Protein AF-0000000083795509 (afdb_homodimer)

InterPro domains:
  IPR048844 Prenylated flavin chaperone LpdD-like domain [PF21758] (9-121)

Sequence (244 aa):
MINLTKQFKNKEITLTALFMGKDLNVSIYGGDLPHIGAIALGIPRPSLEDKNKISSSVSLLTITGHKEDVIVQRLAKVLSKNLNSTVVVSCGIHYDNITLEDIEAINLLISDLTDELISKLSMINLTKQFKNKEITLTALFMGKDLNVSIYGGDLPHIGAIALGIPRPSLEDKNKISSSVSLLTITGHKEDVIVQRLAKVLSKNLNSTVVVSCGIHYDNITLEDIEAINLLISDLTDELISKLS

pLDDT: mean 95.34, std 3.22, range [80.56, 98.75]

Radius of gyration: 17.77 Å; Cα contacts (8 Å, |Δi|>4): 582; chains: 2; bounding box: 53×51×37 Å

Secondary structure (DSSP, 8-state):
-EEEEEEETTEEEEEEEEEETTEEEEEEEEESS----EEEEEEEEE-SS-TTSEEEEEEEEE-TT--THHHHHHHHHHHHHHHTS-EEEEEEEE-TT--HHHHHHHHHHHHHHHHHHHHHH-/-EEEEEEETTEEEEEEEEEETTEEEEEEEEESS----EEEEEEEEE-SS-TTSEEEEEEEEE-TT--THHHHHHHHHHHHHHHTS-EEEEEEEE-TT--HHHHHHHHHHHHHHHHHHHHHH-

Foldseek 3Di:
DDWDWDDDPNKIWIWDWDDDDLEIEIEIFMEDDTDWFKKKKWAWAQDPVGRVAIWIDMDMDGDPPGDCRVVNRVLQGVVCRLSVHIYMYTYGYDYDPADPVNVVVVSVVVVVVSVVVSVVVD/DDWDWDDDPNKIWIWDWDDDDLEIEIEIFMEDDTDWFKKKKWAWAQDPVGSVAIWIDMDMDGDPPGDCRVVNRVLQGVVCRLSVHIYMYTYGYDYDPADPVNVVVVSVVVVVVSVVVSVVVD

Nearest PDB structures (foldseek):
  8pzh-assembly1_A  TM=8.836E-01  e=1.987E-07  Lactiplantibacillus plantarum
  8po5-assembly1_A  TM=8.528E-01  e=2.111E-07  Lactobacillus
  8pzo-assembly1_A  TM=8.268E-01  e=1.024E-07  Lactobacillus
  8pzh-assembly1_B  TM=8.780E-01  e=2.686E-07  Lactiplantibacillus plantarum
  2z5e-assembly1_B  TM=5.983E-01  e=3.241E-03  Homo sapiens

Structure (mmCIF, N/CA/C/O backbone):
data_AF-0000000083795509-model_v1
#
loop_
_entity.id
_entity.type
_entity.pdbx_description
1 polymer 'LpdD-like chaperone-like domain-containing protein'
#
loop_
_atom_site.group_PDB
_atom_site.id
_atom_site.type_symbol
_atom_site.label_atom_id
_atom_site.label_alt_id
_atom_site.label_comp_id
_atom_site.label_asym_id
_atom_site.label_entity_id
_atom_site.label_seq_id
_atom_site.pdbx_PDB_ins_code
_atom_site.Cartn_x
_atom_site.Cartn_y
_atom_site.Cartn_z
_atom_site.occupancy
_atom_site.B_iso_or_equiv
_atom_site.auth_seq_id
_atom_site.auth_comp_id
_atom_site.auth_asym_id
_atom_site.auth_atom_id
_atom_site.pdbx_PDB_model_num
ATOM 1 N N . MET A 1 1 ? 4.434 8.359 -10.609 1 91.19 1 MET A N 1
ATOM 2 C CA . MET A 1 1 ? 4.203 6.918 -10.562 1 91.19 1 MET A CA 1
ATOM 3 C C . MET A 1 1 ? 5.133 6.188 -11.531 1 91.19 1 MET A C 1
ATOM 5 O O . MET A 1 1 ? 5.395 6.676 -12.633 1 91.19 1 MET A O 1
ATOM 9 N N . ILE A 1 2 ? 5.738 5.09 -11.109 1 96.25 2 ILE A N 1
ATOM 10 C CA . ILE A 1 2 ? 6.613 4.266 -11.93 1 96.25 2 ILE A CA 1
ATOM 11 C C . ILE A 1 2 ? 6.02 2.865 -12.07 1 96.25 2 ILE A C 1
ATOM 13 O O . ILE A 1 2 ? 5.621 2.25 -11.078 1 96.25 2 ILE A O 1
ATOM 17 N N . ASN A 1 3 ? 5.887 2.398 -13.352 1 97.5 3 ASN A N 1
ATOM 18 C CA . ASN A 1 3 ? 5.398 1.055 -13.641 1 97.5 3 ASN A CA 1
ATOM 19 C C . ASN A 1 3 ? 6.438 0.231 -14.398 1 97.5 3 ASN A C 1
ATOM 21 O O . ASN A 1 3 ? 6.914 0.647 -15.453 1 97.5 3 ASN A O 1
ATOM 25 N N . LEU A 1 4 ? 6.84 -0.795 -13.797 1 98.25 4 LEU A N 1
ATOM 26 C CA . LEU A 1 4 ? 7.766 -1.741 -14.414 1 98.25 4 LEU A CA 1
ATOM 27 C C . LEU A 1 4 ? 7.121 -3.117 -14.555 1 98.25 4 LEU A C 1
ATOM 29 O O . LEU A 1 4 ? 6.496 -3.615 -13.617 1 98.25 4 LEU A O 1
ATOM 33 N N . THR A 1 5 ? 7.262 -3.736 -15.75 1 97.94 5 THR A N 1
ATOM 34 C CA . THR A 1 5 ? 6.625 -5.027 -15.977 1 97.94 5 THR A CA 1
ATOM 35 C C . THR A 1 5 ? 7.602 -6.008 -16.609 1 97.94 5 THR A C 1
ATOM 37 O O . THR A 1 5 ? 8.383 -5.637 -17.5 1 97.94 5 THR A O 1
ATOM 40 N N . LYS A 1 6 ? 7.594 -7.203 -16.172 1 97.56 6 LYS A N 1
ATOM 41 C CA . LYS A 1 6 ? 8.328 -8.312 -16.781 1 97.56 6 LYS A CA 1
ATOM 42 C C . LYS A 1 6 ? 7.422 -9.516 -17 1 97.56 6 LYS A C 1
ATOM 44 O O . LYS A 1 6 ? 6.387 -9.648 -16.359 1 97.56 6 LYS A O 1
ATOM 49 N N . GLN A 1 7 ? 7.887 -10.352 -17.859 1 96.62 7 GLN A N 1
ATOM 50 C CA . GLN A 1 7 ? 7.109 -11.539 -18.188 1 96.62 7 GLN A CA 1
ATOM 51 C C . GLN A 1 7 ? 7.68 -12.773 -17.5 1 96.62 7 GLN A C 1
ATOM 53 O O . GLN A 1 7 ? 8.898 -12.938 -17.406 1 96.62 7 GLN A O 1
ATOM 58 N N . PHE A 1 8 ? 6.707 -13.625 -16.922 1 95.88 8 PHE A N 1
ATOM 59 C CA . PHE A 1 8 ? 7.039 -14.938 -16.391 1 95.88 8 PHE A CA 1
ATOM 60 C C . PHE A 1 8 ? 5.98 -15.961 -16.781 1 95.88 8 PHE A C 1
ATOM 62 O O . PHE A 1 8 ? 4.801 -15.805 -16.453 1 95.88 8 PHE A O 1
ATOM 69 N N . LYS A 1 9 ? 6.383 -17.047 -17.375 1 93.75 9 LYS A N 1
ATOM 70 C CA . LYS A 1 9 ? 5.508 -18.109 -17.859 1 93.75 9 LYS A CA 1
ATOM 71 C C . LYS A 1 9 ? 4.281 -17.531 -18.562 1 93.75 9 LYS A C 1
ATOM 73 O O . LYS A 1 9 ? 3.148 -17.906 -18.266 1 93.75 9 LYS A O 1
ATOM 78 N N . ASN A 1 10 ? 4.445 -16.547 -19.422 1 92.94 10 ASN A N 1
ATOM 79 C CA . ASN A 1 10 ? 3.463 -15.922 -20.312 1 92.94 10 ASN A CA 1
ATOM 80 C C . ASN A 1 10 ? 2.49 -15.031 -19.531 1 92.94 10 ASN A C 1
ATOM 82 O O . ASN A 1 10 ? 1.391 -14.742 -20 1 92.94 10 ASN A O 1
ATOM 86 N N . LYS A 1 11 ? 2.799 -14.797 -18.375 1 95.44 11 LYS A N 1
ATOM 87 C CA . LYS A 1 11 ? 2.043 -13.828 -17.594 1 95.44 11 LYS A CA 1
ATOM 88 C C . LYS A 1 11 ? 2.916 -12.648 -17.188 1 95.44 11 LYS A C 1
ATOM 90 O O . LYS A 1 11 ? 4.145 -12.727 -17.234 1 95.44 11 LYS A O 1
ATOM 95 N N . GLU A 1 12 ? 2.2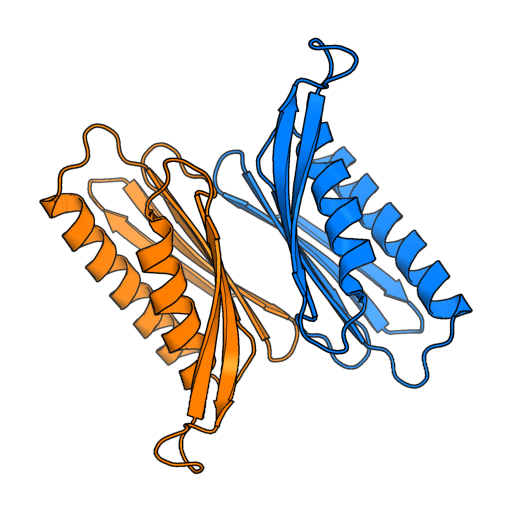6 -11.648 -16.734 1 96.19 12 GLU A N 1
ATOM 96 C CA . GLU A 1 12 ? 2.988 -10.445 -16.359 1 96.19 12 GLU A CA 1
ATOM 97 C C . GLU A 1 12 ? 3.115 -10.32 -14.836 1 96.19 12 GLU A C 1
ATOM 99 O O . GLU A 1 12 ? 2.191 -10.672 -14.102 1 96.19 12 GLU A O 1
ATOM 104 N N . ILE A 1 13 ? 4.238 -9.914 -14.414 1 97 13 ILE A N 1
ATOM 105 C CA . ILE A 1 13 ? 4.465 -9.422 -13.062 1 97 13 ILE A CA 1
ATOM 106 C C . ILE A 1 13 ? 4.793 -7.934 -13.102 1 97 13 ILE A C 1
ATOM 108 O O . ILE A 1 13 ? 5.711 -7.512 -13.805 1 97 13 ILE A O 1
ATOM 112 N N . THR A 1 14 ? 4.035 -7.207 -12.375 1 97.5 14 THR A N 1
ATOM 113 C CA . THR A 1 14 ? 4.148 -5.754 -12.445 1 97.5 14 THR A CA 1
ATOM 114 C C . THR A 1 14 ? 4.531 -5.18 -11.086 1 97.5 14 THR A C 1
ATOM 116 O O . THR A 1 14 ? 4.027 -5.621 -10.055 1 97.5 14 THR A O 1
ATOM 119 N N . LEU A 1 15 ? 5.438 -4.273 -11.086 1 98.19 15 LEU A N 1
ATOM 120 C CA . LEU A 1 15 ? 5.777 -3.434 -9.938 1 98.19 15 LEU A CA 1
ATOM 121 C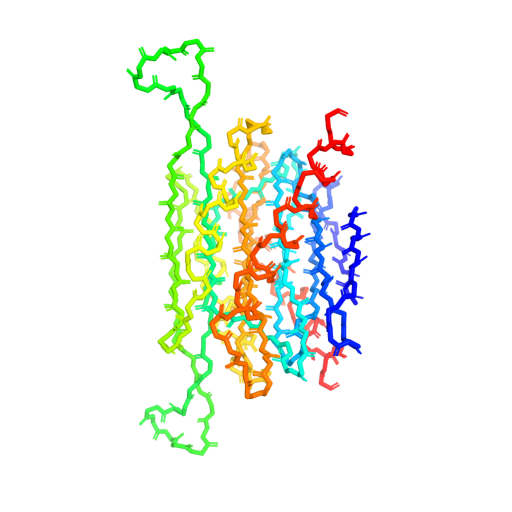 C . LEU A 1 15 ? 5.359 -1.986 -10.18 1 98.19 15 LEU A C 1
ATOM 123 O O . LEU A 1 15 ? 5.805 -1.362 -11.148 1 98.19 15 LEU A O 1
ATOM 127 N N . THR A 1 16 ? 4.445 -1.506 -9.352 1 98.25 16 THR A N 1
ATOM 128 C CA . THR A 1 16 ? 4.02 -0.113 -9.414 1 98.25 16 THR A CA 1
ATOM 129 C C . THR A 1 16 ? 4.445 0.643 -8.164 1 98.25 16 THR A C 1
ATOM 131 O O . THR A 1 16 ? 4.219 0.179 -7.043 1 98.25 16 THR A O 1
ATOM 134 N N . ALA A 1 17 ? 5.121 1.732 -8.375 1 98.19 17 ALA A N 1
ATOM 135 C CA . ALA A 1 17 ? 5.562 2.568 -7.262 1 98.19 17 ALA A CA 1
ATOM 136 C C . ALA A 1 17 ? 4.863 3.926 -7.285 1 98.19 17 ALA A C 1
ATOM 138 O O . ALA A 1 17 ? 4.906 4.637 -8.289 1 98.19 17 ALA A O 1
ATOM 139 N N . LEU A 1 18 ? 4.191 4.23 -6.238 1 97.69 18 LEU A N 1
ATOM 140 C CA . LEU A 1 18 ? 3.514 5.512 -6.078 1 97.69 18 LEU A CA 1
ATOM 141 C C . LEU A 1 18 ? 4.219 6.371 -5.031 1 97.69 18 LEU A C 1
ATOM 143 O O . LEU A 1 18 ? 4.441 5.926 -3.904 1 97.69 18 LEU A O 1
ATOM 147 N N . PHE A 1 19 ? 4.449 7.605 -5.445 1 96.56 19 PHE A N 1
ATOM 148 C CA . PHE A 1 19 ? 5.094 8.539 -4.531 1 96.56 19 PHE A CA 1
ATOM 149 C C . PHE A 1 19 ? 4.07 9.188 -3.605 1 96.56 19 PHE A C 1
ATOM 151 O O . PHE A 1 19 ? 3.027 9.656 -4.059 1 96.56 19 PHE A O 1
ATOM 158 N N . MET A 1 20 ? 4.305 9.164 -2.359 1 96.44 20 MET A N 1
ATOM 159 C CA . MET A 1 20 ? 3.615 9.953 -1.344 1 96.44 20 MET A CA 1
ATOM 160 C C . MET A 1 20 ? 4.582 10.906 -0.651 1 96.44 20 MET A C 1
ATOM 162 O O . MET A 1 20 ? 5.02 10.648 0.471 1 96.44 20 MET A O 1
ATOM 166 N N . GLY A 1 21 ? 4.809 12.047 -1.263 1 94.25 21 GLY A N 1
ATOM 167 C CA . GLY A 1 21 ? 5.945 12.859 -0.864 1 94.25 21 GLY A CA 1
ATOM 168 C C . GLY A 1 21 ? 7.281 12.172 -1.079 1 94.25 21 GLY A C 1
ATOM 169 O O . GLY A 1 21 ? 7.57 11.695 -2.18 1 94.25 21 GLY A O 1
ATOM 170 N N . LYS A 1 22 ? 8.07 12.094 0 1 93.62 22 LYS A N 1
ATOM 171 C CA . LYS A 1 22 ? 9.367 11.422 -0.082 1 93.62 22 LYS A CA 1
ATOM 172 C C . LYS A 1 22 ? 9.227 9.914 0.102 1 93.62 22 LYS A C 1
ATOM 174 O O . LYS A 1 22 ? 10.164 9.164 -0.145 1 93.62 22 LYS A O 1
ATOM 179 N N . ASP A 1 23 ? 8.07 9.484 0.56 1 97.44 23 ASP A N 1
ATOM 180 C CA . ASP A 1 23 ? 7.844 8.07 0.845 1 97.44 23 ASP A CA 1
ATOM 181 C C . ASP A 1 23 ? 7.316 7.34 -0.389 1 97.44 23 ASP A C 1
ATOM 183 O O . ASP A 1 23 ? 6.957 7.973 -1.384 1 97.44 23 ASP A O 1
ATOM 187 N N . LEU A 1 24 ? 7.344 6.039 -0.333 1 98.06 24 LEU A N 1
ATOM 188 C CA . LEU A 1 24 ? 7.004 5.242 -1.508 1 98.06 24 LEU A CA 1
ATOM 189 C C . LEU A 1 24 ? 6.027 4.129 -1.145 1 98.06 24 LEU A C 1
ATOM 191 O O . LEU A 1 24 ? 6.211 3.441 -0.139 1 98.06 24 LEU A O 1
ATOM 195 N N . ASN A 1 25 ? 4.934 3.982 -1.87 1 98.62 25 ASN A N 1
ATOM 196 C CA . ASN A 1 25 ? 4.023 2.84 -1.835 1 98.62 25 ASN A CA 1
ATOM 197 C C . ASN A 1 25 ? 4.195 1.951 -3.064 1 98.62 25 ASN A C 1
ATOM 199 O O . ASN A 1 25 ? 3.842 2.348 -4.176 1 98.62 25 ASN A O 1
ATOM 203 N N . VAL A 1 26 ? 4.68 0.741 -2.852 1 98.69 26 VAL A N 1
ATOM 204 C CA . VAL A 1 26 ? 5.031 -0.154 -3.949 1 98.69 26 VAL A CA 1
ATOM 205 C C . VAL A 1 26 ? 4.066 -1.338 -3.982 1 98.69 26 VAL A C 1
ATOM 207 O O . VAL A 1 26 ? 3.785 -1.944 -2.945 1 98.69 26 VAL A O 1
ATOM 210 N N . SER A 1 27 ? 3.541 -1.655 -5.117 1 98.5 27 SER A N 1
ATOM 211 C CA . SER A 1 27 ? 2.689 -2.818 -5.348 1 98.5 27 SER A CA 1
ATOM 212 C C . SER A 1 27 ? 3.324 -3.775 -6.352 1 98.5 27 SER A C 1
ATOM 214 O O . SER A 1 27 ? 3.744 -3.361 -7.434 1 98.5 27 SER A O 1
ATOM 216 N N . ILE A 1 28 ? 3.4 -4.996 -5.977 1 98.19 28 ILE A N 1
ATOM 217 C CA . ILE A 1 28 ? 3.893 -6.043 -6.863 1 98.19 28 ILE A CA 1
ATOM 218 C C . ILE A 1 28 ? 2.82 -7.113 -7.043 1 98.19 28 ILE A C 1
ATOM 220 O O . ILE A 1 28 ? 2.395 -7.746 -6.074 1 98.19 28 ILE A O 1
ATOM 224 N N . TYR A 1 29 ? 2.395 -7.309 -8.219 1 97.44 29 TYR A N 1
ATOM 225 C CA . TYR A 1 29 ? 1.282 -8.219 -8.469 1 97.44 29 TYR A CA 1
ATOM 226 C C . TYR A 1 29 ? 1.39 -8.844 -9.852 1 97.44 29 TYR A C 1
ATOM 228 O O . TYR A 1 29 ? 2.053 -8.297 -10.742 1 97.44 29 TYR A O 1
ATOM 236 N N . GLY A 1 30 ? 0.776 -10.008 -10.008 1 95.88 30 GLY A N 1
ATOM 237 C CA . GLY A 1 30 ? 0.808 -10.68 -11.297 1 95.88 30 GLY A CA 1
ATOM 238 C C . GLY A 1 30 ? 0.477 -12.164 -11.211 1 95.88 30 GLY A C 1
ATOM 239 O O . GLY A 1 30 ? 0.064 -12.648 -10.156 1 95.88 30 GLY A O 1
ATOM 240 N N . GLY A 1 31 ? 0.703 -12.852 -12.32 1 94.94 31 GLY A N 1
ATOM 241 C CA . GLY A 1 31 ? 0.387 -14.266 -12.43 1 94.94 31 GLY A CA 1
ATOM 242 C C . GLY A 1 31 ? -1.041 -14.523 -12.875 1 94.94 31 GLY A C 1
ATOM 243 O O . GLY A 1 31 ? -1.61 -13.75 -13.641 1 94.94 31 GLY A O 1
ATOM 244 N N . ASP A 1 32 ? -1.586 -15.648 -12.477 1 92.81 32 ASP A N 1
ATOM 245 C CA . ASP A 1 32 ? -2.914 -16.078 -12.906 1 92.81 32 ASP A CA 1
ATOM 246 C C . ASP A 1 32 ? -4.004 -15.312 -12.156 1 92.81 32 ASP A C 1
ATOM 248 O O . ASP A 1 32 ? -5.031 -14.961 -12.734 1 92.81 32 ASP A O 1
ATOM 252 N N . LEU A 1 33 ? -3.805 -15.086 -10.922 1 89.06 33 LEU A N 1
ATOM 253 C CA . LEU A 1 33 ? -4.781 -14.422 -10.07 1 89.06 33 LEU A CA 1
ATOM 254 C C . LEU A 1 33 ? -4.102 -13.422 -9.141 1 89.06 33 LEU A C 1
ATOM 256 O O . LEU A 1 33 ? -3.852 -13.719 -7.973 1 89.06 33 LEU A O 1
ATOM 260 N N . PRO A 1 34 ? -3.83 -12.281 -9.719 1 86.19 34 PRO A N 1
ATOM 261 C CA . PRO A 1 34 ? -3.25 -11.258 -8.852 1 86.19 34 PRO A CA 1
ATOM 262 C C . PRO A 1 34 ? -4.117 -10.961 -7.633 1 86.19 34 PRO A C 1
ATOM 264 O O . PRO A 1 34 ? -5.348 -11.023 -7.715 1 86.19 34 PRO A O 1
ATOM 267 N N . HIS A 1 35 ? -3.479 -10.625 -6.508 1 90.75 35 HIS A N 1
ATOM 268 C CA . HIS A 1 35 ? -4.148 -10.32 -5.25 1 90.75 35 HIS A CA 1
ATOM 269 C C . HIS A 1 35 ? -3.199 -9.625 -4.277 1 90.75 35 HIS A C 1
ATOM 271 O O . HIS A 1 35 ? -2.111 -9.195 -4.664 1 90.75 35 HIS A O 1
ATOM 277 N N . ILE A 1 36 ? -3.584 -9.422 -3.08 1 95.62 36 ILE A N 1
ATOM 278 C CA . ILE A 1 36 ? -2.723 -8.961 -1.995 1 95.62 36 ILE A CA 1
ATOM 279 C C . ILE A 1 36 ? -2.523 -10.094 -0.985 1 95.62 36 ILE A C 1
ATOM 281 O O . ILE A 1 36 ? -3.484 -10.555 -0.368 1 95.62 36 ILE A O 1
ATOM 285 N N . GLY A 1 37 ? -1.279 -10.477 -0.817 1 96.12 37 GLY A N 1
ATOM 286 C CA . GLY A 1 37 ? -1.001 -11.586 0.076 1 96.12 37 GLY A CA 1
ATOM 287 C C . GLY A 1 37 ? -0.26 -11.172 1.333 1 96.12 37 GLY A C 1
ATOM 288 O O . GLY A 1 37 ? -0.388 -11.82 2.375 1 96.12 37 GLY A O 1
ATOM 289 N N . ALA A 1 38 ? 0.534 -10.164 1.229 1 97.5 38 ALA A N 1
ATOM 290 C CA . ALA A 1 38 ? 1.3 -9.664 2.369 1 97.5 38 ALA A CA 1
ATOM 291 C C . ALA A 1 38 ? 1.678 -8.203 2.18 1 97.5 38 ALA A C 1
ATOM 293 O O . ALA A 1 38 ? 1.751 -7.711 1.05 1 97.5 38 ALA A O 1
ATOM 294 N N . ILE A 1 39 ? 1.903 -7.496 3.244 1 98.38 39 ILE A N 1
ATOM 295 C CA . ILE A 1 39 ? 2.301 -6.094 3.266 1 98.38 39 ILE A CA 1
ATOM 296 C C . ILE A 1 39 ? 3.467 -5.898 4.23 1 98.38 39 ILE A C 1
ATOM 298 O O . ILE A 1 39 ? 3.512 -6.527 5.293 1 98.38 39 ILE A O 1
ATOM 302 N N . ALA A 1 40 ? 4.348 -5.043 3.875 1 98.62 40 ALA A N 1
ATOM 303 C CA . ALA A 1 40 ? 5.441 -4.684 4.77 1 98.62 40 ALA A CA 1
ATOM 304 C C . ALA A 1 40 ? 5.617 -3.168 4.836 1 98.62 40 ALA A C 1
ATOM 306 O O . ALA A 1 40 ? 5.473 -2.475 3.826 1 98.62 40 ALA A O 1
ATOM 307 N N . LEU A 1 41 ? 5.891 -2.703 5.984 1 98.62 41 LEU A N 1
ATOM 308 C CA . LEU A 1 41 ? 6.281 -1.318 6.219 1 98.62 41 LEU A CA 1
ATOM 309 C C . LEU A 1 41 ? 7.754 -1.228 6.605 1 98.62 41 LEU A C 1
ATOM 311 O O . LEU A 1 41 ? 8.172 -1.789 7.621 1 98.62 41 LEU A O 1
ATOM 315 N N . GLY A 1 42 ? 8.531 -0.585 5.801 1 98.38 42 GLY A N 1
ATOM 316 C CA . GLY A 1 42 ? 9.93 -0.328 6.102 1 98.38 42 GLY A CA 1
ATOM 317 C C . GLY A 1 42 ? 10.188 1.1 6.539 1 98.38 42 GLY A C 1
ATOM 318 O O . GLY A 1 42 ? 9.812 2.047 5.848 1 98.38 42 GLY A O 1
ATOM 319 N N . ILE A 1 43 ? 10.875 1.249 7.621 1 97.94 43 ILE A N 1
ATOM 320 C CA . ILE A 1 43 ? 11.234 2.555 8.164 1 97.94 43 ILE A CA 1
ATOM 321 C C . ILE A 1 43 ? 12.758 2.68 8.234 1 97.94 43 ILE A C 1
ATOM 323 O O . ILE A 1 43 ? 13.422 1.872 8.891 1 97.94 43 ILE A O 1
ATOM 327 N N . PRO A 1 44 ? 13.242 3.689 7.523 1 97.12 44 PRO A N 1
ATOM 328 C CA . PRO A 1 44 ? 14.695 3.859 7.598 1 97.12 44 PRO A CA 1
ATOM 329 C C . PRO A 1 44 ? 15.164 4.309 8.977 1 97.12 44 PRO A C 1
ATOM 331 O O . PRO A 1 44 ? 14.453 5.051 9.664 1 97.12 44 PRO A O 1
ATOM 334 N N . ARG A 1 45 ? 16.281 3.879 9.328 1 95.38 45 ARG A N 1
ATOM 335 C CA . ARG A 1 45 ? 16.922 4.254 10.586 1 95.38 45 ARG A CA 1
ATOM 336 C C . ARG A 1 45 ? 18.438 4.117 10.5 1 95.38 45 ARG A C 1
ATOM 338 O O . ARG A 1 45 ? 18.953 3.418 9.625 1 95.38 45 ARG A O 1
ATOM 345 N N . PRO A 1 46 ? 19.109 4.848 11.391 1 93.75 46 PRO A N 1
ATOM 346 C CA . PRO A 1 46 ? 20.547 4.605 11.414 1 93.75 46 PRO A CA 1
ATOM 347 C C . PRO A 1 46 ? 20.906 3.146 11.703 1 93.75 46 PRO A C 1
ATOM 349 O O . PRO A 1 46 ? 20.219 2.49 12.492 1 93.75 46 PRO A O 1
ATOM 352 N N . SER A 1 47 ? 22 2.719 11.117 1 92.88 47 SER A N 1
ATOM 353 C CA . SER A 1 47 ? 22.438 1.35 11.352 1 92.88 47 SER A CA 1
ATOM 354 C C . SER A 1 47 ? 23 1.18 12.758 1 92.88 47 SER A C 1
ATOM 356 O O . SER A 1 47 ? 23.656 2.08 13.289 1 92.88 47 SER A O 1
ATOM 358 N N . LEU A 1 48 ? 22.703 0.075 13.328 1 91.25 48 LEU A N 1
ATOM 359 C CA . LEU A 1 48 ? 23.188 -0.223 14.664 1 91.25 48 LEU A CA 1
ATOM 360 C C . LEU A 1 48 ? 24.703 -0.45 14.648 1 91.25 48 LEU A C 1
ATOM 362 O O . LEU A 1 48 ? 25.375 -0.219 15.656 1 91.25 48 LEU A O 1
ATOM 366 N N . GLU A 1 49 ? 25.219 -0.887 13.508 1 91.06 49 GLU A N 1
ATOM 367 C CA . GLU A 1 49 ? 26.625 -1.204 13.367 1 91.06 49 GLU A CA 1
ATOM 368 C C . GLU A 1 49 ? 27.453 0.049 13.07 1 91.06 49 GLU A C 1
ATOM 370 O O . GLU A 1 49 ? 28.547 0.214 13.594 1 91.06 49 GLU A O 1
ATOM 375 N N . ASP A 1 50 ? 26.953 0.877 12.25 1 91.38 50 ASP A N 1
ATOM 376 C CA . ASP A 1 50 ? 27.578 2.121 11.828 1 91.38 50 ASP A CA 1
ATOM 377 C C . ASP A 1 50 ? 26.547 3.234 11.664 1 91.38 50 ASP A C 1
ATOM 379 O O . ASP A 1 50 ? 25.797 3.246 10.688 1 91.38 50 ASP A O 1
ATOM 383 N N . LYS A 1 51 ? 26.578 4.074 12.477 1 90.38 51 LYS A N 1
ATOM 384 C CA . LYS A 1 51 ? 25.562 5.121 12.531 1 90.38 51 LYS A CA 1
ATOM 385 C C . LYS A 1 51 ? 25.594 5.984 11.273 1 90.38 51 LYS A C 1
ATOM 387 O O . LYS A 1 51 ? 24.641 6.711 10.992 1 90.38 51 LYS A O 1
ATOM 392 N N . ASN A 1 52 ? 26.656 5.949 10.516 1 91.88 52 ASN A N 1
ATOM 393 C CA . ASN A 1 52 ? 26.766 6.707 9.273 1 91.88 52 ASN A CA 1
ATOM 394 C C . ASN A 1 52 ? 26.109 5.969 8.109 1 91.88 52 ASN A C 1
ATOM 396 O O . ASN A 1 52 ? 26.078 6.477 6.988 1 91.88 52 ASN A O 1
ATOM 400 N N . LYS A 1 53 ? 25.703 4.781 8.414 1 93.75 53 LYS A N 1
ATOM 401 C CA . LYS A 1 53 ? 25 3.977 7.422 1 93.75 53 LYS A CA 1
ATOM 402 C C . LYS A 1 53 ? 23.516 3.883 7.746 1 93.75 53 LYS A C 1
ATOM 404 O O . LYS A 1 53 ? 23.109 4.02 8.906 1 93.75 53 LYS A O 1
ATOM 409 N N . ILE A 1 54 ? 22.75 3.762 6.695 1 95.69 54 ILE A N 1
ATOM 410 C CA . ILE A 1 54 ? 21.312 3.658 6.883 1 95.69 54 ILE A CA 1
ATOM 411 C C . ILE A 1 54 ? 20.891 2.189 6.891 1 95.69 54 ILE A C 1
ATOM 413 O O . ILE A 1 54 ? 21.375 1.397 6.074 1 95.69 54 ILE A O 1
ATOM 417 N N . SER A 1 55 ? 20.094 1.843 7.867 1 96.25 55 SER A N 1
ATOM 418 C CA . SER A 1 55 ? 19.406 0.558 7.938 1 96.25 55 SER A CA 1
ATOM 419 C C . SER A 1 55 ? 17.891 0.744 7.973 1 96.25 55 SER A C 1
ATOM 421 O O . SER A 1 55 ? 17.391 1.806 7.605 1 96.25 55 SER A O 1
ATOM 423 N N . SER A 1 56 ? 17.188 -0.404 8.133 1 96.56 56 SER A N 1
ATOM 424 C CA . SER A 1 56 ? 15.727 -0.322 8.086 1 96.56 56 SER A CA 1
ATOM 425 C C . SER A 1 56 ? 15.094 -1.287 9.078 1 96.56 56 SER A C 1
ATOM 427 O O . SER A 1 56 ? 15.594 -2.393 9.289 1 96.56 56 SER A O 1
ATOM 429 N N . SER A 1 57 ? 14.047 -0.866 9.82 1 97.25 57 SER A N 1
ATOM 430 C CA . SER A 1 57 ? 13.148 -1.748 10.555 1 97.25 57 SER A CA 1
ATOM 431 C C . SER A 1 57 ? 11.883 -2.039 9.758 1 97.25 57 SER A C 1
ATOM 433 O O . SER A 1 57 ? 11.305 -1.134 9.148 1 97.25 57 SER A O 1
ATOM 435 N N . VAL A 1 58 ? 11.516 -3.291 9.75 1 98 58 VAL A N 1
ATOM 436 C CA . VAL A 1 58 ? 10.398 -3.686 8.906 1 98 58 VAL A CA 1
ATOM 437 C C . VAL A 1 58 ? 9.312 -4.34 9.75 1 98 58 VAL A C 1
ATOM 439 O O . VAL A 1 58 ? 9.609 -5.137 10.641 1 98 58 VAL A O 1
ATOM 442 N N . SER A 1 59 ? 8.062 -3.986 9.57 1 98.31 59 SER A N 1
ATOM 443 C CA . SER A 1 59 ? 6.883 -4.617 10.148 1 98.31 59 SER A CA 1
ATOM 444 C C . SER A 1 59 ? 6.02 -5.27 9.078 1 98.31 59 SER A C 1
ATOM 446 O O . SER A 1 59 ? 5.91 -4.754 7.961 1 98.31 59 SER A O 1
ATOM 448 N N . LEU A 1 60 ? 5.383 -6.441 9.461 1 97.44 60 LEU A N 1
ATOM 449 C CA . LEU A 1 60 ? 4.707 -7.25 8.453 1 97.44 60 LEU A CA 1
ATOM 450 C C . LEU A 1 60 ? 3.24 -7.457 8.812 1 97.44 60 LEU A C 1
ATOM 452 O O . LEU A 1 60 ? 2.904 -7.613 9.992 1 97.44 60 LEU A O 1
ATOM 456 N N . LEU A 1 61 ? 2.348 -7.434 7.789 1 97.38 61 LEU A N 1
ATOM 457 C CA . LEU A 1 61 ? 1.006 -8.008 7.812 1 97.38 61 LEU A CA 1
ATOM 458 C C . LEU A 1 61 ? 0.856 -9.078 6.734 1 97.38 61 LEU A C 1
ATOM 460 O O . LEU A 1 61 ? 0.895 -8.773 5.543 1 97.38 61 LEU A O 1
ATOM 464 N N . THR A 1 62 ? 0.676 -10.281 7.18 1 95.44 62 THR A N 1
ATOM 465 C CA . THR A 1 62 ? 0.591 -11.391 6.246 1 95.44 62 THR A CA 1
ATOM 466 C C . THR A 1 62 ? -0.795 -12.031 6.285 1 95.44 62 THR A C 1
ATOM 468 O O . THR A 1 62 ? -1.344 -12.266 7.363 1 95.44 62 THR A O 1
ATOM 471 N N . ILE A 1 63 ? -1.37 -12.195 5.156 1 94.06 63 ILE A N 1
ATOM 472 C CA . ILE A 1 63 ? -2.641 -12.914 5.086 1 94.06 63 ILE A CA 1
ATOM 473 C C . ILE A 1 63 ? -2.398 -14.414 5.223 1 94.06 63 ILE A C 1
ATOM 475 O O . ILE A 1 63 ? -1.493 -14.961 4.586 1 94.06 63 ILE A O 1
ATOM 479 N N . THR A 1 64 ? -3.184 -15.117 6 1 89.38 64 THR A N 1
ATOM 480 C CA . THR A 1 64 ? -3.016 -16.547 6.27 1 89.38 64 THR A CA 1
ATOM 481 C C . THR A 1 64 ? -2.951 -17.328 4.965 1 89.38 64 THR A C 1
ATOM 483 O O . THR A 1 64 ? -3.768 -17.125 4.066 1 89.38 64 THR A O 1
ATOM 486 N N . GLY A 1 65 ? -1.963 -18.141 4.875 1 88.69 65 GLY A N 1
ATOM 487 C CA . GLY A 1 65 ? -1.832 -19 3.717 1 88.69 65 GLY A CA 1
ATOM 488 C C . GLY A 1 65 ? -0.97 -18.406 2.619 1 88.69 65 GLY A C 1
ATOM 489 O O . GLY A 1 65 ? -0.643 -19.078 1.643 1 88.69 65 GLY A O 1
ATOM 490 N N . HIS A 1 66 ? -0.657 -17.203 2.777 1 88.5 66 HIS A N 1
ATOM 491 C CA . HIS A 1 66 ? 0.186 -16.547 1.777 1 88.5 66 HIS A CA 1
ATOM 492 C C . HIS A 1 66 ? 1.649 -16.562 2.205 1 88.5 66 HIS A C 1
ATOM 494 O O . HIS A 1 66 ? 1.953 -16.484 3.398 1 88.5 66 HIS A O 1
ATOM 500 N N . LYS A 1 67 ? 2.521 -16.609 1.226 1 84.25 67 LYS A N 1
ATOM 501 C CA . LYS A 1 67 ? 3.945 -16.734 1.52 1 84.25 67 LYS A CA 1
ATOM 502 C C . LYS A 1 67 ? 4.719 -15.531 0.979 1 84.25 67 LYS A C 1
ATOM 504 O O . LYS A 1 67 ? 5.945 -15.578 0.858 1 84.25 67 LYS A O 1
ATOM 509 N N . GLU A 1 68 ? 4.047 -14.523 0.656 1 92.38 68 GLU A N 1
ATOM 510 C CA . GLU A 1 68 ? 4.703 -13.352 0.081 1 92.38 68 GLU A CA 1
ATOM 511 C C . GLU A 1 68 ? 5.363 -12.508 1.162 1 92.38 68 GLU A C 1
ATOM 513 O O . GLU A 1 68 ? 6.027 -11.508 0.86 1 92.38 68 GLU A O 1
ATOM 518 N N . ASP A 1 69 ? 5.262 -12.891 2.398 1 93.38 69 ASP A N 1
ATOM 519 C CA . ASP A 1 69 ? 5.848 -12.141 3.5 1 93.38 69 ASP A CA 1
ATOM 520 C C . ASP A 1 69 ? 7.363 -12.039 3.352 1 93.38 69 ASP A C 1
ATOM 522 O O . ASP A 1 69 ? 7.957 -11 3.658 1 93.38 69 ASP A O 1
ATOM 526 N N . VAL A 1 70 ? 7.953 -13.102 2.861 1 92.81 70 VAL A N 1
ATOM 527 C CA . VAL A 1 70 ? 9.398 -13.102 2.684 1 92.81 70 VAL A CA 1
ATOM 528 C C . VAL A 1 70 ? 9.789 -12.07 1.622 1 92.81 70 VAL A C 1
ATOM 530 O O . VAL A 1 70 ? 10.781 -11.352 1.779 1 92.81 70 VAL A O 1
ATOM 533 N N . ILE A 1 71 ? 8.992 -11.969 0.593 1 94.56 71 ILE A N 1
ATOM 534 C CA . ILE A 1 71 ? 9.266 -11.062 -0.517 1 94.56 71 ILE A CA 1
ATOM 535 C C . ILE A 1 71 ? 9.117 -9.617 -0.049 1 94.56 71 ILE A C 1
ATOM 537 O O . ILE A 1 71 ? 10.031 -8.805 -0.231 1 94.56 71 ILE A O 1
ATOM 541 N N . VAL A 1 72 ? 8.008 -9.328 0.543 1 97.19 72 VAL A N 1
ATOM 542 C CA . VAL A 1 72 ? 7.734 -7.938 0.896 1 97.19 72 VAL A CA 1
ATOM 543 C C . VAL A 1 72 ? 8.703 -7.484 1.988 1 97.19 72 VAL A C 1
ATOM 545 O O . VAL A 1 72 ? 9.109 -6.32 2.021 1 97.19 72 VAL A O 1
ATOM 548 N N . GLN A 1 73 ? 9.047 -8.352 2.943 1 97.44 73 GLN A N 1
ATOM 549 C CA . GLN A 1 73 ? 10 -8 3.992 1 97.44 73 GLN A CA 1
ATOM 550 C C . GLN A 1 73 ? 11.344 -7.582 3.402 1 97.44 73 GLN A C 1
ATOM 552 O O . GLN A 1 73 ? 11.875 -6.527 3.752 1 97.44 73 GLN A O 1
ATOM 557 N N . ARG A 1 74 ? 11.82 -8.391 2.545 1 97 74 ARG A N 1
ATOM 558 C CA . ARG A 1 74 ? 13.109 -8.109 1.915 1 97 74 ARG A CA 1
ATOM 559 C C . ARG A 1 74 ? 13.062 -6.801 1.132 1 97 74 ARG A C 1
ATOM 561 O O . ARG A 1 74 ? 13.961 -5.969 1.251 1 97 74 ARG A O 1
ATOM 568 N N . LEU A 1 75 ? 12.047 -6.621 0.35 1 97.69 75 LEU A N 1
ATOM 569 C CA . LEU A 1 75 ? 11.969 -5.465 -0.532 1 97.69 75 LEU A CA 1
ATOM 570 C C . LEU A 1 75 ? 11.789 -4.18 0.271 1 97.69 75 LEU A C 1
ATOM 572 O O . LEU A 1 75 ? 12.391 -3.152 -0.044 1 97.69 75 LEU A O 1
ATOM 576 N N . ALA A 1 76 ? 10.922 -4.23 1.251 1 98.25 76 ALA A N 1
ATOM 577 C CA . ALA A 1 76 ? 10.734 -3.057 2.1 1 98.25 76 ALA A CA 1
ATOM 578 C C . ALA A 1 76 ? 12.055 -2.639 2.752 1 98.25 76 ALA A C 1
ATOM 580 O O . ALA A 1 76 ? 12.359 -1.447 2.84 1 98.25 76 ALA A O 1
ATOM 581 N N . LYS A 1 77 ? 12.781 -3.635 3.244 1 97.88 77 LYS A N 1
ATOM 582 C CA . LYS A 1 77 ? 14.07 -3.365 3.867 1 97.88 77 LYS A CA 1
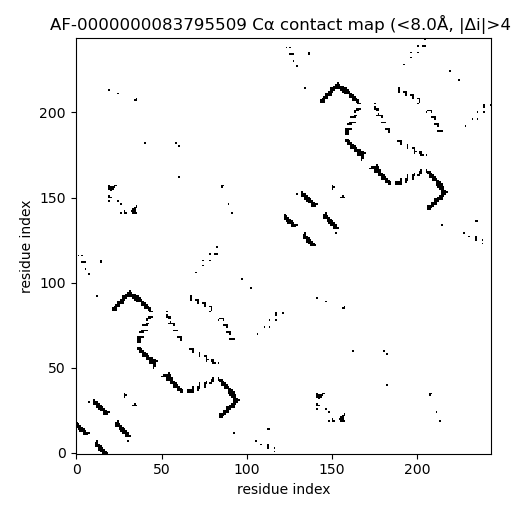ATOM 583 C C . LYS A 1 77 ? 15.031 -2.697 2.883 1 97.88 77 LYS A C 1
ATOM 585 O O . LYS A 1 77 ? 15.609 -1.653 3.184 1 97.88 77 LYS A O 1
ATOM 590 N N . VAL A 1 78 ? 15.164 -3.258 1.718 1 97.38 78 VAL A N 1
ATOM 591 C CA . VAL A 1 78 ? 16.109 -2.791 0.715 1 97.38 78 VAL A CA 1
ATOM 592 C C . VAL A 1 78 ? 15.711 -1.397 0.233 1 97.38 78 VAL A C 1
ATOM 594 O O . VAL A 1 78 ? 16.547 -0.495 0.163 1 97.38 78 VAL A O 1
ATOM 597 N N . LEU A 1 79 ? 14.5 -1.205 -0.068 1 97.81 79 LEU A N 1
ATOM 598 C CA . LEU A 1 79 ? 14.039 0.06 -0.63 1 97.81 79 LEU A CA 1
ATOM 599 C C . LEU A 1 79 ? 14.125 1.178 0.403 1 97.81 79 LEU A C 1
ATOM 601 O O . LEU A 1 79 ? 14.617 2.27 0.104 1 97.81 79 LEU A O 1
ATOM 605 N N . SER A 1 80 ? 13.617 0.903 1.58 1 97.94 80 SER A N 1
ATOM 606 C CA . SER A 1 80 ? 13.648 1.929 2.619 1 97.94 80 SER A CA 1
ATOM 607 C C . SER A 1 80 ? 15.078 2.342 2.945 1 97.94 80 SER A C 1
ATOM 609 O O . SER A 1 80 ? 15.359 3.531 3.107 1 97.94 80 SER A O 1
ATOM 611 N N . LYS A 1 81 ? 15.93 1.352 3.055 1 97.31 81 LYS A N 1
ATOM 612 C CA . LYS A 1 81 ? 17.344 1.61 3.322 1 97.31 81 LYS A CA 1
ATOM 613 C C . LYS A 1 81 ? 17.969 2.447 2.211 1 97.31 81 LYS A C 1
ATOM 615 O O . LYS A 1 81 ? 18.625 3.461 2.48 1 97.31 81 LYS A O 1
ATOM 620 N N . ASN A 1 82 ? 17.766 2.094 0.992 1 96.56 82 ASN A N 1
ATOM 621 C CA . ASN A 1 82 ? 18.422 2.732 -0.146 1 96.56 82 ASN A CA 1
ATOM 622 C C . ASN A 1 82 ? 17.875 4.137 -0.388 1 96.56 82 ASN A C 1
ATOM 624 O O . ASN A 1 82 ? 18.609 5.031 -0.806 1 96.56 82 ASN A O 1
ATOM 628 N N . LEU A 1 83 ? 16.609 4.301 -0.143 1 95.5 83 LEU A N 1
ATOM 629 C CA . LEU A 1 83 ? 15.977 5.578 -0.451 1 95.5 83 LEU A CA 1
ATOM 630 C C . LEU A 1 83 ? 15.977 6.492 0.771 1 95.5 83 LEU A C 1
ATOM 632 O O . LEU A 1 83 ? 15.695 7.688 0.656 1 95.5 83 LEU A O 1
ATOM 636 N N . ASN A 1 84 ? 16.344 5.918 1.909 1 96.44 84 ASN A N 1
ATOM 637 C CA . ASN A 1 84 ? 16.266 6.637 3.178 1 96.44 84 ASN A CA 1
ATOM 638 C C . ASN A 1 84 ? 14.891 7.293 3.363 1 96.44 84 ASN A C 1
ATOM 640 O O . ASN A 1 84 ? 14.812 8.484 3.648 1 96.44 84 ASN A O 1
ATOM 644 N N . SER A 1 85 ? 13.883 6.465 3.137 1 96.81 85 SER A N 1
ATOM 645 C CA . SER A 1 85 ? 12.5 6.902 3.242 1 96.81 85 SER A CA 1
ATOM 646 C C . SER A 1 85 ? 11.586 5.762 3.686 1 96.81 85 SER A C 1
ATOM 648 O O . SER A 1 85 ? 11.984 4.594 3.641 1 96.81 85 SER A O 1
ATOM 650 N N . THR A 1 86 ? 10.453 6.129 4.25 1 97.75 86 THR A N 1
ATOM 651 C CA . THR A 1 86 ? 9.461 5.117 4.594 1 97.75 86 THR A CA 1
ATOM 652 C C . THR A 1 86 ? 8.891 4.465 3.334 1 97.75 86 THR A C 1
ATOM 654 O O . THR A 1 86 ? 8.578 5.152 2.359 1 97.75 86 THR A O 1
ATOM 657 N N . VAL A 1 87 ? 8.844 3.186 3.334 1 98.44 87 VAL A N 1
ATOM 658 C CA . VAL A 1 87 ? 8.359 2.455 2.168 1 98.44 87 VAL A CA 1
ATOM 659 C C . VAL A 1 87 ? 7.32 1.421 2.598 1 98.44 87 VAL A C 1
ATOM 661 O O . VAL A 1 87 ? 7.504 0.729 3.602 1 98.44 87 VAL A O 1
ATOM 664 N N . VAL A 1 88 ? 6.207 1.337 1.916 1 98.75 88 VAL A N 1
ATOM 665 C CA . VAL A 1 88 ? 5.25 0.244 2.037 1 98.75 88 VAL A CA 1
ATOM 666 C C . VAL A 1 88 ? 5.305 -0.636 0.791 1 98.75 88 VAL A C 1
ATOM 668 O O . VAL A 1 88 ? 5.336 -0.129 -0.333 1 98.75 88 VAL A O 1
ATOM 671 N N . VAL A 1 89 ? 5.352 -1.909 0.956 1 98.69 89 VAL A N 1
ATOM 672 C CA . VAL A 1 89 ? 5.324 -2.852 -0.158 1 98.69 89 VAL A CA 1
ATOM 673 C C . VAL A 1 89 ? 4.148 -3.812 0.009 1 98.69 89 VAL A C 1
ATOM 675 O O . VAL A 1 89 ? 3.988 -4.43 1.065 1 98.69 89 VAL A O 1
ATOM 678 N N . SER A 1 90 ? 3.32 -3.912 -0.933 1 98.56 90 SER A N 1
ATOM 679 C CA . SER A 1 90 ? 2.268 -4.918 -1.042 1 98.56 90 SER A CA 1
ATOM 680 C C . SER A 1 90 ? 2.535 -5.871 -2.201 1 98.56 90 SER A C 1
ATOM 682 O O . SER A 1 90 ? 2.922 -5.441 -3.291 1 98.56 90 SER A O 1
ATOM 684 N N . CYS A 1 91 ? 2.328 -7.117 -1.909 1 97.81 91 CYS A N 1
ATOM 685 C CA . CYS A 1 91 ? 2.623 -8.094 -2.953 1 97.81 91 CYS A CA 1
ATOM 686 C C . CYS A 1 91 ? 1.59 -9.211 -2.959 1 9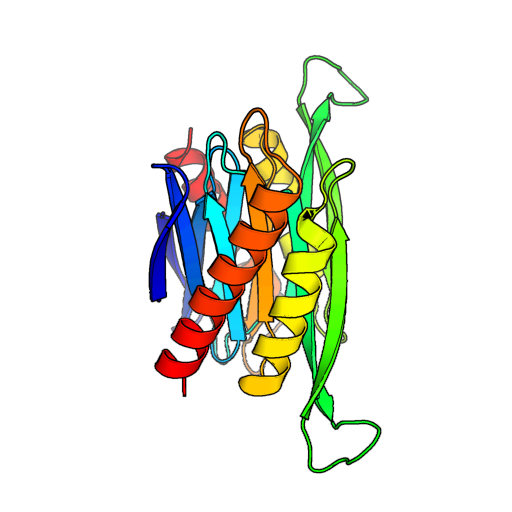7.81 91 CYS A C 1
ATOM 688 O O . CYS A 1 91 ? 1.145 -9.656 -1.898 1 97.81 91 CYS A O 1
ATOM 690 N N . GLY A 1 92 ? 1.237 -9.664 -4.105 1 95.12 92 GLY A N 1
ATOM 691 C CA . GLY A 1 92 ? 0.421 -10.844 -4.34 1 95.12 92 GLY A CA 1
ATOM 692 C C . GLY A 1 92 ? 0.623 -11.445 -5.719 1 95.12 92 GLY A C 1
ATOM 693 O O . GLY A 1 92 ? 0.141 -10.898 -6.715 1 95.12 92 GLY A O 1
ATOM 694 N N . ILE A 1 93 ? 1.297 -12.492 -5.805 1 93.94 93 ILE A N 1
ATOM 695 C CA . ILE A 1 93 ? 1.565 -13.211 -7.043 1 93.94 93 ILE A CA 1
ATOM 696 C C . ILE A 1 93 ? 1.031 -14.641 -6.934 1 93.94 93 ILE A C 1
ATOM 698 O O . ILE A 1 93 ? 1.299 -15.336 -5.953 1 93.94 93 ILE A O 1
ATOM 702 N N . HIS A 1 94 ? 0.182 -15.016 -7.859 1 91.44 94 HIS A N 1
ATOM 703 C CA . HIS A 1 94 ? -0.41 -16.359 -7.824 1 91.44 94 HIS A CA 1
ATOM 704 C C . HIS A 1 94 ? -0.26 -17.062 -9.172 1 91.44 94 HIS A C 1
ATOM 706 O O . HIS A 1 94 ? -0.602 -16.5 -10.211 1 91.44 94 HIS A O 1
ATOM 712 N N . TYR A 1 95 ? 0.32 -18.203 -9.172 1 91.25 95 TYR A N 1
ATOM 713 C CA . TYR A 1 95 ? 0.378 -19.094 -10.328 1 91.25 95 TYR A CA 1
ATOM 714 C C . TYR A 1 95 ? -0.219 -20.453 -10 1 91.25 95 TYR A C 1
ATOM 716 O O . TYR A 1 95 ? 0.119 -21.047 -8.977 1 91.25 95 TYR A O 1
ATOM 724 N N . ASP A 1 96 ? -1.029 -20.844 -10.938 1 91.06 96 ASP A N 1
ATOM 725 C CA . ASP A 1 96 ? -1.555 -22.203 -10.789 1 91.06 96 ASP A CA 1
ATOM 726 C C . ASP A 1 96 ? -0.446 -23.234 -10.93 1 91.06 96 ASP A C 1
ATOM 728 O O . ASP A 1 96 ? 0.406 -23.125 -11.812 1 91.06 96 ASP A O 1
ATOM 732 N N . ASN A 1 97 ? -0.376 -24.25 -10.133 1 91.62 97 ASN A N 1
ATOM 733 C CA . ASN A 1 97 ? 0.578 -25.344 -10.203 1 91.62 97 ASN A CA 1
ATOM 734 C C . ASN A 1 97 ? 2.018 -24.844 -10.125 1 91.62 97 ASN A C 1
ATOM 736 O O . ASN A 1 97 ? 2.871 -25.281 -10.906 1 91.62 97 ASN A O 1
ATOM 740 N N . ILE A 1 98 ? 2.205 -23.891 -9.406 1 89 98 ILE A N 1
ATOM 741 C CA . ILE A 1 98 ? 3.52 -23.281 -9.242 1 89 98 ILE A CA 1
ATOM 742 C C . ILE A 1 98 ? 4.473 -24.281 -8.586 1 89 98 ILE A C 1
ATOM 744 O O . ILE A 1 98 ? 4.078 -25.016 -7.684 1 89 98 ILE A O 1
ATOM 748 N N . THR A 1 99 ? 5.758 -24.266 -9.086 1 93 99 THR A N 1
ATOM 749 C CA . THR A 1 99 ? 6.785 -25.141 -8.523 1 93 99 THR A CA 1
ATOM 750 C C . THR A 1 99 ? 7.754 -24.328 -7.66 1 93 99 THR A C 1
ATOM 752 O O . THR A 1 99 ? 7.734 -23.109 -7.672 1 93 99 THR A O 1
ATOM 755 N N . LEU A 1 100 ? 8.562 -25 -6.852 1 92.69 100 LEU A N 1
ATOM 756 C CA . LEU A 1 100 ? 9.586 -24.344 -6.051 1 92.69 100 LEU A CA 1
ATOM 757 C C . LEU A 1 100 ? 10.578 -23.594 -6.938 1 92.69 100 LEU A C 1
ATOM 759 O O . LEU A 1 100 ? 11.031 -22.5 -6.59 1 92.69 100 LEU A O 1
ATOM 763 N N . GLU A 1 101 ? 10.844 -24.219 -8.039 1 95.19 101 GLU A N 1
ATOM 764 C CA . GLU A 1 101 ? 11.727 -23.578 -9.008 1 95.19 101 GLU A CA 1
ATOM 765 C C . GLU A 1 101 ? 11.117 -22.281 -9.539 1 95.19 101 GLU A C 1
ATOM 767 O O . GLU A 1 101 ? 11.82 -21.297 -9.75 1 95.19 101 GLU A O 1
ATOM 772 N N . ASP A 1 102 ? 9.859 -22.328 -9.766 1 94.19 102 ASP A N 1
ATOM 773 C CA . ASP A 1 102 ? 9.148 -21.141 -10.227 1 94.19 102 ASP A CA 1
ATOM 774 C C . ASP A 1 102 ? 9.234 -20.016 -9.195 1 94.19 102 ASP A C 1
ATOM 776 O O . ASP A 1 102 ? 9.438 -18.859 -9.547 1 94.19 102 ASP A O 1
ATOM 780 N N . ILE A 1 103 ? 9.094 -20.375 -7.926 1 92.31 103 ILE A N 1
ATOM 781 C CA . ILE A 1 103 ? 9.125 -19.406 -6.836 1 92.31 103 ILE A CA 1
ATOM 782 C C . ILE A 1 103 ? 10.484 -18.719 -6.805 1 92.31 103 ILE A C 1
ATOM 784 O O . ILE A 1 103 ? 10.562 -17.5 -6.68 1 92.31 103 ILE A O 1
ATOM 788 N N . GLU A 1 104 ? 11.484 -19.453 -6.926 1 94.06 104 GLU A N 1
ATOM 789 C CA . GLU A 1 104 ? 12.836 -18.906 -6.938 1 94.06 104 GLU A CA 1
ATOM 790 C C . GLU A 1 104 ? 13.039 -17.969 -8.125 1 94.06 104 GLU A C 1
ATOM 792 O O . GLU A 1 104 ? 13.633 -16.891 -7.984 1 94.06 104 GLU A O 1
ATOM 797 N N . ALA A 1 105 ? 12.555 -18.406 -9.258 1 95.88 105 ALA A N 1
ATOM 798 C CA . ALA A 1 105 ? 12.664 -17.594 -10.461 1 95.88 105 ALA A CA 1
ATOM 799 C C . ALA A 1 105 ? 11.891 -16.281 -10.305 1 95.88 105 ALA A C 1
ATOM 801 O O . ALA A 1 105 ? 12.367 -15.227 -10.727 1 95.88 105 ALA A O 1
ATOM 802 N N . ILE A 1 106 ? 10.781 -16.375 -9.727 1 95 106 ILE A N 1
ATOM 803 C CA . ILE A 1 106 ? 9.953 -15.188 -9.508 1 95 106 ILE A CA 1
ATOM 804 C C . ILE A 1 106 ? 10.648 -14.242 -8.539 1 95 106 ILE A C 1
ATOM 806 O O . ILE A 1 106 ? 10.672 -13.023 -8.758 1 95 106 ILE A O 1
ATOM 810 N N . ASN A 1 107 ? 11.188 -14.82 -7.5 1 94.44 107 ASN A N 1
ATOM 811 C CA . ASN A 1 107 ? 11.938 -14 -6.547 1 94.44 107 ASN A CA 1
ATOM 812 C C . ASN A 1 107 ? 13.07 -13.234 -7.23 1 94.44 107 ASN A C 1
ATOM 814 O O . ASN A 1 107 ? 13.289 -12.062 -6.938 1 94.44 107 ASN A O 1
ATOM 818 N N . LEU A 1 108 ? 13.75 -13.875 -8.07 1 96.25 108 LEU A N 1
ATOM 819 C CA . LEU A 1 108 ? 14.828 -13.242 -8.812 1 96.25 108 LEU A CA 1
ATOM 820 C C . LEU A 1 108 ? 14.289 -12.141 -9.727 1 96.25 108 LEU A C 1
ATOM 822 O O . LEU A 1 108 ? 14.883 -11.062 -9.828 1 96.25 108 LEU A O 1
ATOM 826 N N . LEU A 1 109 ? 13.219 -12.461 -10.344 1 97.31 109 LEU A N 1
ATOM 827 C CA . LEU A 1 109 ? 12.586 -11.5 -11.234 1 97.31 109 LEU A CA 1
ATOM 828 C C . LEU A 1 109 ? 12.164 -10.25 -10.469 1 97.31 109 LEU A C 1
ATOM 830 O O . LEU A 1 109 ? 12.391 -9.125 -10.93 1 97.31 109 LEU A O 1
ATOM 834 N N . ILE A 1 110 ? 11.609 -10.438 -9.344 1 96.94 110 ILE A N 1
ATOM 835 C CA . ILE A 1 110 ? 11.164 -9.328 -8.508 1 96.94 110 ILE A CA 1
ATOM 836 C C . ILE A 1 110 ? 12.367 -8.508 -8.047 1 96.94 110 ILE A C 1
ATOM 838 O O . ILE A 1 110 ? 12.312 -7.277 -8 1 96.94 110 ILE A O 1
ATOM 842 N N . SER A 1 111 ? 13.414 -9.172 -7.688 1 96.44 111 SER A N 1
ATOM 843 C CA . SER A 1 111 ? 14.648 -8.477 -7.316 1 96.44 111 SER A CA 1
ATOM 844 C C . SER A 1 111 ? 15.148 -7.594 -8.453 1 96.44 111 SER A C 1
ATOM 846 O O . SER A 1 111 ? 15.57 -6.457 -8.219 1 96.44 111 SER A O 1
ATOM 848 N N . ASP A 1 112 ? 15.047 -8.094 -9.625 1 97.75 112 ASP A N 1
ATOM 849 C CA . ASP A 1 112 ? 15.445 -7.316 -10.797 1 97.75 112 ASP A CA 1
ATOM 850 C C . ASP A 1 112 ? 14.57 -6.078 -10.961 1 97.75 112 ASP A C 1
ATOM 852 O O . ASP A 1 112 ? 15.07 -4.992 -11.258 1 97.75 112 ASP A O 1
ATOM 856 N N . LEU A 1 113 ? 13.305 -6.273 -10.852 1 97.88 113 LEU A N 1
ATOM 857 C CA . LEU A 1 113 ? 12.375 -5.156 -10.922 1 97.88 113 LEU A CA 1
ATOM 858 C C . LEU A 1 113 ? 12.703 -4.102 -9.867 1 97.88 113 LEU A C 1
ATOM 860 O O . LEU A 1 113 ? 12.672 -2.902 -10.148 1 97.88 113 LEU A O 1
ATOM 864 N N . THR A 1 114 ? 12.992 -4.574 -8.703 1 97.19 114 THR A N 1
ATOM 865 C CA . THR A 1 114 ? 13.305 -3.682 -7.594 1 97.19 114 THR A CA 1
ATOM 866 C C . THR A 1 114 ? 14.586 -2.893 -7.871 1 97.19 114 THR A C 1
ATOM 868 O O . THR A 1 114 ? 14.641 -1.688 -7.621 1 97.19 114 THR A O 1
ATOM 871 N N . ASP A 1 115 ? 15.57 -3.568 -8.375 1 97.19 115 ASP A N 1
ATOM 872 C CA . ASP A 1 115 ? 16.828 -2.906 -8.727 1 97.19 115 ASP A CA 1
ATOM 873 C C . ASP A 1 115 ? 16.594 -1.841 -9.797 1 97.19 115 ASP A C 1
ATOM 875 O O . ASP A 1 115 ? 17.188 -0.759 -9.734 1 97.19 115 ASP A O 1
ATOM 879 N N . GLU A 1 116 ? 15.82 -2.201 -10.742 1 97.88 116 GLU A N 1
ATOM 880 C CA . GLU A 1 116 ? 15.492 -1.23 -11.781 1 97.88 116 GLU A CA 1
ATOM 881 C C . GLU A 1 116 ? 14.789 -0.012 -11.188 1 97.88 116 GLU A C 1
ATOM 883 O O . GLU A 1 116 ? 15.062 1.123 -11.586 1 97.88 116 GLU A O 1
ATOM 888 N N . LEU A 1 117 ? 13.859 -0.268 -10.281 1 97.56 117 LEU A N 1
ATOM 889 C CA . LEU A 1 117 ? 13.172 0.832 -9.617 1 97.56 117 LEU A CA 1
ATOM 890 C C . LEU A 1 117 ? 14.164 1.733 -8.891 1 97.56 117 LEU A C 1
ATOM 892 O O . LEU A 1 117 ? 14.117 2.957 -9.031 1 97.56 117 LEU A O 1
ATOM 896 N N . ILE A 1 118 ? 15.086 1.146 -8.133 1 96.69 118 ILE A N 1
ATOM 897 C CA . ILE A 1 118 ? 16.078 1.901 -7.371 1 96.69 118 ILE A CA 1
ATOM 898 C C . ILE A 1 118 ? 16.922 2.744 -8.32 1 96.69 118 ILE A C 1
ATOM 900 O O . ILE A 1 118 ? 17.219 3.904 -8.031 1 96.69 118 ILE A O 1
ATOM 904 N N . SER A 1 119 ? 17.266 2.154 -9.445 1 96.44 119 SER A N 1
ATOM 905 C CA . SER A 1 119 ? 18.062 2.865 -10.43 1 96.44 119 SER A CA 1
ATOM 906 C C . SER A 1 119 ? 17.328 4.082 -10.977 1 96.44 119 SER A C 1
ATOM 908 O O . SER A 1 119 ? 17.938 5.117 -11.25 1 96.44 119 SER A O 1
ATOM 910 N N . LYS A 1 120 ? 16.078 3.943 -11.109 1 96 120 LYS A N 1
ATOM 911 C CA . LYS A 1 120 ? 15.273 5.039 -11.641 1 96 120 LYS A CA 1
ATOM 912 C C . LYS A 1 120 ? 15.078 6.137 -10.602 1 96 120 LYS A C 1
ATOM 914 O O . LYS A 1 120 ? 14.828 7.293 -10.945 1 96 120 LYS A O 1
ATOM 919 N N . LEU A 1 121 ? 15.102 5.773 -9.391 1 93.25 121 LEU A N 1
ATOM 920 C CA . LEU A 1 121 ? 14.844 6.715 -8.305 1 93.25 121 LEU A CA 1
ATOM 921 C C . LEU A 1 121 ? 16.141 7.41 -7.875 1 93.25 121 LEU A C 1
ATOM 923 O O . LEU A 1 121 ? 16.094 8.453 -7.223 1 93.25 121 LEU A O 1
ATOM 927 N N . SER A 1 122 ? 17.297 6.73 -8 1 80.56 122 SER A N 1
ATOM 928 C CA . SER A 1 122 ? 18.594 7.316 -7.672 1 80.56 122 SER A CA 1
ATOM 929 C C . SER A 1 122 ? 19.047 8.305 -8.742 1 80.56 122 SER A C 1
ATOM 931 O O . SER A 1 122 ? 18.828 8.078 -9.938 1 80.56 122 SER A O 1
ATOM 933 N N . MET B 1 1 ? -6.148 2.195 -12.555 1 91.25 1 MET B N 1
ATOM 934 C CA . MET B 1 1 ? -5.836 3.121 -11.469 1 91.25 1 MET B CA 1
ATOM 935 C C . MET B 1 1 ? -6.84 4.266 -11.422 1 91.25 1 MET B C 1
ATOM 937 O O . MET B 1 1 ? -7.281 4.754 -12.469 1 91.25 1 MET B O 1
ATOM 941 N N . ILE B 1 2 ? -7.316 4.629 -10.25 1 96.31 2 ILE B N 1
ATOM 942 C CA . ILE B 1 2 ? -8.242 5.738 -10.039 1 96.31 2 ILE B CA 1
ATOM 943 C C . ILE B 1 2 ? -7.59 6.801 -9.164 1 96.31 2 ILE B C 1
ATOM 945 O O . ILE B 1 2 ? -7.031 6.488 -8.109 1 96.31 2 ILE B O 1
ATOM 949 N N . ASN B 1 3 ? -7.602 8.062 -9.656 1 97.5 3 ASN B N 1
ATOM 950 C CA . ASN B 1 3 ? -7.07 9.195 -8.906 1 97.5 3 ASN B CA 1
ATOM 951 C C . ASN B 1 3 ? -8.148 10.242 -8.633 1 97.5 3 ASN B C 1
ATOM 953 O O . ASN B 1 3 ? -8.789 10.734 -9.562 1 97.5 3 ASN B O 1
ATOM 957 N N . LEU B 1 4 ? -8.398 10.445 -7.422 1 98.25 4 LEU B N 1
ATOM 958 C CA . LEU B 1 4 ? -9.344 11.469 -6.98 1 98.25 4 LEU B CA 1
ATOM 959 C C . LEU B 1 4 ? -8.641 12.523 -6.129 1 98.25 4 LEU B C 1
ATOM 961 O O . LEU B 1 4 ? -7.855 12.18 -5.238 1 98.25 4 LEU B O 1
ATOM 965 N N . THR B 1 5 ? -8.898 13.812 -6.422 1 97.94 5 THR B N 1
ATOM 966 C CA . THR B 1 5 ? -8.219 14.875 -5.688 1 97.94 5 THR B CA 1
ATOM 967 C C . THR B 1 5 ? -9.211 15.938 -5.234 1 97.94 5 THR B C 1
ATOM 969 O O . THR B 1 5 ? -10.125 16.312 -5.977 1 97.94 5 THR B O 1
ATOM 972 N N . LYS B 1 6 ? -9.078 16.406 -4.051 1 97.56 6 LYS B N 1
ATOM 973 C CA . LYS B 1 6 ? -9.82 17.531 -3.504 1 97.56 6 LYS B CA 1
ATOM 974 C C . LYS B 1 6 ? -8.883 18.547 -2.863 1 97.56 6 LYS B C 1
ATOM 976 O O . LYS B 1 6 ? -7.758 18.203 -2.48 1 97.56 6 LYS B O 1
ATOM 981 N N . GLN B 1 7 ? -9.406 19.703 -2.738 1 96.56 7 GLN B N 1
ATOM 982 C CA . GLN B 1 7 ? -8.609 20.781 -2.158 1 96.56 7 GLN B CA 1
ATOM 983 C C . GLN B 1 7 ? -9.008 21.047 -0.706 1 96.56 7 GLN B C 1
ATOM 985 O O . GLN B 1 7 ? -10.188 21 -0.362 1 96.56 7 GLN B O 1
ATOM 990 N N . PHE B 1 8 ? -7.926 21.234 0.164 1 95.88 8 PHE B N 1
ATOM 991 C CA . PHE B 1 8 ? -8.102 21.672 1.544 1 95.88 8 PHE B CA 1
ATOM 992 C C . PHE B 1 8 ? -7.043 22.703 1.926 1 95.88 8 PHE B C 1
ATOM 994 O O . PHE B 1 8 ? -5.848 22.422 1.868 1 95.88 8 PHE B O 1
ATOM 1001 N N . LYS B 1 9 ? -7.477 23.844 2.402 1 94.06 9 LYS B N 1
ATOM 1002 C CA . LYS B 1 9 ? -6.609 24.953 2.762 1 94.06 9 LYS B CA 1
ATOM 1003 C C . LYS B 1 9 ? -5.527 25.172 1.709 1 94.06 9 LYS B C 1
ATOM 1005 O O . LYS B 1 9 ? -4.344 25.281 2.041 1 94.06 9 LYS B O 1
ATOM 1010 N N . ASN B 1 10 ? -5.863 25.188 0.437 1 92.94 10 ASN B N 1
ATOM 1011 C CA . ASN B 1 10 ? -5.051 25.5 -0.731 1 92.94 10 ASN B CA 1
ATOM 1012 C C . ASN B 1 10 ? -4.031 24.406 -1.02 1 92.94 10 ASN B C 1
ATOM 1014 O O . ASN B 1 10 ? -3.023 24.641 -1.688 1 92.94 10 ASN B O 1
ATOM 1018 N N . LYS B 1 11 ? -4.207 23.344 -0.408 1 95.44 11 LYS B N 1
ATOM 1019 C CA . LYS B 1 11 ? -3.404 22.172 -0.724 1 95.44 11 LYS B CA 1
ATOM 1020 C C . LYS B 1 11 ? -4.277 21.031 -1.232 1 95.44 11 LYS B C 1
ATOM 1022 O O . LYS B 1 11 ? -5.496 21.031 -1.034 1 95.44 11 LYS B O 1
ATOM 1027 N N . GLU B 1 12 ? -3.611 20.078 -1.776 1 96.19 12 GLU B N 1
ATOM 1028 C CA . GLU B 1 12 ? -4.348 18.953 -2.348 1 96.19 12 GLU B CA 1
ATOM 1029 C C . GLU B 1 12 ? -4.277 17.719 -1.442 1 96.19 12 GLU B C 1
ATOM 1031 O O . GLU B 1 12 ? -3.236 17.453 -0.834 1 96.19 12 GLU B O 1
ATOM 1036 N N . ILE B 1 13 ? -5.355 17.062 -1.312 1 97.06 13 ILE B N 1
ATOM 1037 C CA . ILE B 1 13 ? -5.426 15.711 -0.775 1 97.06 13 ILE B CA 1
ATOM 1038 C C . ILE B 1 13 ? -5.848 14.742 -1.878 1 97.06 13 ILE B C 1
ATOM 1040 O O . ILE B 1 13 ? -6.879 14.938 -2.523 1 97.06 13 ILE B O 1
ATOM 1044 N N . THR B 1 14 ? -5.039 13.773 -2.068 1 97.5 14 THR B N 1
ATOM 1045 C CA . THR B 1 14 ? -5.246 12.859 -3.189 1 97.5 14 THR B CA 1
ATOM 1046 C C . THR B 1 14 ? -5.48 11.438 -2.691 1 97.5 14 THR B C 1
ATOM 1048 O O . THR B 1 14 ? -4.816 10.984 -1.757 1 97.5 14 THR B O 1
ATOM 1051 N N . LEU B 1 15 ? -6.434 10.773 -3.238 1 98.19 15 LEU B N 1
ATOM 1052 C CA . LEU B 1 15 ? -6.672 9.344 -3.082 1 98.19 15 LEU B CA 1
ATOM 1053 C C . LEU B 1 15 ? -6.383 8.602 -4.383 1 98.19 15 LEU B C 1
ATOM 1055 O O . LEU B 1 15 ? -6.992 8.883 -5.414 1 98.19 15 LEU B O 1
ATOM 1059 N N . THR B 1 16 ? -5.395 7.723 -4.336 1 98.25 16 THR B N 1
ATOM 1060 C CA . THR B 1 16 ? -5.066 6.883 -5.48 1 98.25 16 THR B CA 1
ATOM 1061 C C . THR B 1 16 ? -5.367 5.418 -5.18 1 98.25 16 THR B C 1
ATOM 1063 O O . THR B 1 16 ? -4.957 4.895 -4.141 1 98.25 16 THR B O 1
ATOM 1066 N N . ALA B 1 17 ? -6.133 4.824 -6.039 1 98.19 17 ALA B N 1
ATOM 1067 C CA . ALA B 1 17 ? -6.473 3.41 -5.887 1 98.19 17 ALA B CA 1
ATOM 1068 C C . ALA B 1 17 ? -5.863 2.58 -7.016 1 98.19 17 ALA B C 1
ATOM 1070 O O . ALA B 1 17 ? -6.09 2.863 -8.195 1 98.19 17 ALA B O 1
ATOM 1071 N N . LEU B 1 18 ? -5.07 1.637 -6.664 1 97.75 18 LEU B N 1
ATOM 1072 C CA . LEU B 1 18 ? -4.457 0.715 -7.613 1 97.75 18 LEU B CA 1
ATOM 1073 C C . LEU B 1 18 ? -5.062 -0.679 -7.488 1 97.75 18 LEU B C 1
ATOM 1075 O O . LEU B 1 18 ? -5.102 -1.248 -6.395 1 97.75 18 LEU B O 1
ATOM 1079 N N . PHE B 1 19 ? -5.426 -1.198 -8.648 1 96.56 19 PHE B N 1
ATOM 1080 C CA . PHE B 1 19 ? -5.996 -2.539 -8.672 1 96.56 19 PHE B CA 1
ATOM 1081 C C . PHE B 1 19 ? -4.898 -3.596 -8.695 1 96.56 19 PHE B C 1
ATOM 1083 O O . PHE B 1 19 ? -3.955 -3.5 -9.484 1 96.56 19 PHE B O 1
ATOM 1090 N N . MET B 1 20 ? -4.973 -4.535 -7.844 1 96.38 20 MET B N 1
ATOM 1091 C CA . MET B 1 20 ? -4.207 -5.777 -7.875 1 96.38 20 MET B CA 1
ATOM 1092 C C . MET B 1 20 ? -5.129 -6.98 -8.008 1 96.38 20 MET B C 1
ATOM 1094 O O . MET B 1 20 ? -5.402 -7.676 -7.027 1 96.38 20 MET B O 1
ATOM 1098 N N . GLY B 1 21 ? -5.508 -7.277 -9.227 1 94.31 21 GLY B N 1
ATOM 1099 C CA . GLY B 1 21 ? -6.629 -8.188 -9.422 1 94.31 21 GLY B CA 1
ATOM 1100 C C . GLY B 1 21 ? -7.934 -7.656 -8.859 1 94.31 21 GLY B C 1
ATOM 1101 O O . GLY B 1 21 ? -8.336 -6.535 -9.18 1 94.31 21 GLY B O 1
ATOM 1102 N N . LYS B 1 22 ? -8.57 -8.453 -7.996 1 93.69 22 LYS B N 1
ATOM 1103 C CA . LYS B 1 22 ? -9.82 -8.039 -7.371 1 93.69 22 LYS B CA 1
ATOM 1104 C C . LYS B 1 22 ? -9.555 -7.176 -6.137 1 93.69 22 LYS B C 1
ATOM 1106 O O . LYS B 1 22 ? -10.477 -6.555 -5.602 1 93.69 22 LYS B O 1
ATOM 1111 N N . ASP B 1 23 ? -8.328 -7.164 -5.68 1 97.44 23 ASP B N 1
ATOM 1112 C CA . ASP B 1 23 ? -7.969 -6.434 -4.469 1 97.44 23 ASP B CA 1
ATOM 1113 C C . ASP B 1 23 ? -7.57 -4.996 -4.793 1 97.44 23 ASP B C 1
ATOM 1115 O O . ASP B 1 23 ? -7.391 -4.641 -5.957 1 97.44 23 ASP B O 1
ATOM 1119 N N . LEU B 1 24 ? -7.508 -4.18 -3.77 1 98.06 24 LEU B N 1
ATOM 1120 C CA . LEU B 1 24 ? -7.273 -2.756 -3.98 1 98.06 24 LEU B CA 1
ATOM 1121 C C . LEU B 1 24 ? -6.188 -2.238 -3.041 1 98.06 24 LEU B C 1
ATOM 1123 O O . LEU B 1 24 ? -6.191 -2.555 -1.85 1 98.06 24 LEU B O 1
ATOM 1127 N N . ASN B 1 25 ? -5.203 -1.531 -3.547 1 98.62 25 ASN B N 1
ATOM 1128 C CA . ASN B 1 25 ? -4.23 -0.75 -2.791 1 98.62 25 ASN B CA 1
ATOM 1129 C C . ASN B 1 25 ? -4.508 0.746 -2.896 1 98.62 25 ASN B C 1
ATOM 1131 O O . ASN B 1 25 ? -4.336 1.341 -3.961 1 98.62 25 ASN B O 1
ATOM 1135 N N . VAL B 1 26 ? -4.879 1.361 -1.784 1 98.69 26 VAL B N 1
ATOM 1136 C CA . VAL B 1 26 ? -5.324 2.75 -1.774 1 98.69 26 VAL B CA 1
ATOM 1137 C C . VAL B 1 26 ? -4.301 3.615 -1.036 1 98.69 26 VAL B C 1
ATOM 1139 O O . VAL B 1 26 ? -3.844 3.254 0.051 1 98.69 26 VAL B O 1
ATOM 1142 N N . SER B 1 27 ? -3.92 4.699 -1.598 1 98.56 27 SER B N 1
ATOM 1143 C CA . SER B 1 27 ? -3.039 5.691 -0.989 1 98.56 27 SER B CA 1
ATOM 1144 C C . SER B 1 27 ? -3.74 7.035 -0.833 1 98.56 27 SER B C 1
ATOM 1146 O O . SER B 1 27 ? -4.328 7.551 -1.787 1 98.56 27 SER B O 1
ATOM 1148 N N . ILE B 1 28 ? -3.688 7.555 0.335 1 98.19 28 ILE B N 1
ATOM 1149 C CA . ILE B 1 28 ? -4.23 8.875 0.614 1 98.19 28 ILE B CA 1
ATOM 1150 C C . ILE B 1 28 ? -3.127 9.781 1.154 1 98.19 28 ILE B C 1
ATOM 1152 O O . ILE B 1 28 ? -2.533 9.5 2.197 1 98.19 28 ILE B O 1
ATOM 1156 N N . TYR B 1 29 ? -2.85 10.812 0.47 1 97.44 29 TYR B N 1
ATOM 1157 C CA . TYR B 1 29 ? -1.728 11.672 0.842 1 97.44 29 TYR B CA 1
ATOM 1158 C C . TYR B 1 29 ? -1.982 13.117 0.43 1 97.44 29 TYR B C 1
ATOM 1160 O O . TYR B 1 29 ? -2.795 13.383 -0.459 1 97.44 29 TYR B O 1
ATOM 1168 N N . GLY B 1 30 ? -1.331 14.039 1.131 1 95.94 30 GLY B N 1
ATOM 1169 C CA . GLY B 1 30 ? -1.497 15.445 0.803 1 95.94 30 GLY B CA 1
ATOM 1170 C C . GLY B 1 30 ? -1.076 16.375 1.927 1 95.94 30 GLY B C 1
ATOM 1171 O O . GLY B 1 30 ? -0.498 15.938 2.922 1 95.94 30 GLY B O 1
ATOM 1172 N N . GLY B 1 31 ? -1.404 17.656 1.758 1 94.94 31 GLY B N 1
ATOM 1173 C CA . GLY B 1 31 ? -1.025 18.688 2.705 1 94.94 31 GLY B CA 1
ATOM 1174 C C . GLY B 1 31 ? 0.341 19.281 2.424 1 94.94 31 GLY B C 1
ATOM 1175 O O . GLY B 1 31 ? 0.75 19.391 1.266 1 94.94 31 GLY B O 1
ATOM 1176 N N . ASP B 1 32 ? 0.994 19.766 3.449 1 92.81 32 ASP B N 1
ATOM 1177 C CA . ASP B 1 32 ? 2.273 20.453 3.314 1 92.81 32 ASP B CA 1
ATOM 1178 C C . ASP B 1 32 ? 3.41 19.453 3.078 1 92.81 32 ASP B C 1
ATOM 1180 O O . ASP B 1 32 ? 4.328 19.734 2.301 1 92.81 32 ASP B O 1
ATOM 1184 N N . LEU B 1 33 ? 3.359 18.375 3.729 1 89.06 33 LEU B N 1
ATOM 1185 C CA . LEU B 1 33 ? 4.402 17.359 3.65 1 89.06 33 LEU B CA 1
ATOM 1186 C C . LEU B 1 33 ? 3.797 15.953 3.588 1 89.06 33 LEU B C 1
ATOM 1188 O O . LEU B 1 33 ? 3.719 15.258 4.605 1 89.06 33 LEU B O 1
ATOM 1192 N N . PRO B 1 34 ? 3.398 15.609 2.391 1 86.25 34 PRO B N 1
ATOM 1193 C CA . PRO B 1 34 ? 2.881 14.242 2.256 1 86.25 34 PRO B CA 1
ATOM 1194 C C . PRO B 1 34 ? 3.887 13.188 2.701 1 86.25 34 PRO B C 1
ATOM 1196 O O . PRO B 1 34 ? 5.094 13.367 2.531 1 86.25 34 PRO B O 1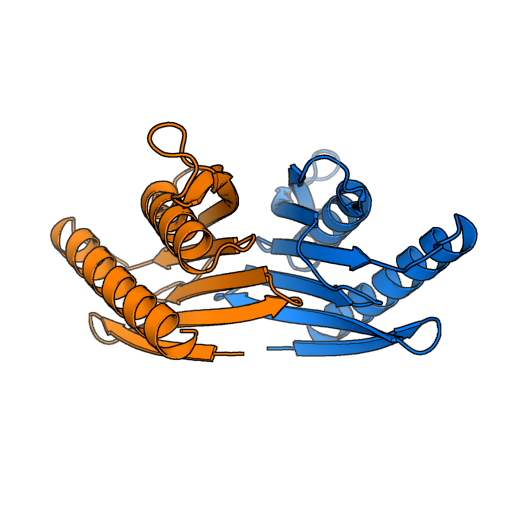
ATOM 1199 N N . HIS B 1 35 ? 3.377 12.086 3.273 1 90.81 35 HIS B N 1
ATOM 1200 C CA . HIS B 1 35 ? 4.191 10.984 3.77 1 90.81 35 HIS B CA 1
ATOM 1201 C C . HIS B 1 35 ? 3.346 9.734 4.012 1 90.81 35 HIS B C 1
ATOM 1203 O O . HIS B 1 35 ? 2.186 9.68 3.594 1 90.81 35 HIS B O 1
ATOM 1209 N N . ILE B 1 36 ? 3.887 8.719 4.562 1 95.56 36 ILE B N 1
ATOM 1210 C CA . ILE B 1 36 ? 3.156 7.551 5.043 1 95.56 36 ILE B CA 1
ATOM 1211 C C . ILE B 1 36 ? 3.164 7.523 6.566 1 95.56 36 ILE B C 1
ATOM 1213 O O . ILE B 1 36 ? 4.227 7.438 7.188 1 95.56 36 ILE B O 1
ATOM 1217 N N . GLY B 1 37 ? 1.978 7.57 7.133 1 96.19 37 GLY B N 1
ATOM 1218 C CA . GLY B 1 37 ? 1.89 7.621 8.586 1 96.19 37 GLY B CA 1
ATOM 1219 C C . GLY B 1 37 ? 1.296 6.359 9.188 1 96.19 37 GLY B C 1
ATOM 1220 O O . GLY B 1 37 ? 1.599 6.012 10.328 1 96.19 37 GLY B O 1
ATOM 1221 N N . ALA B 1 38 ? 0.441 5.73 8.477 1 97.5 38 ALA B N 1
ATOM 1222 C CA . ALA B 1 38 ? -0.194 4.5 8.945 1 97.5 38 ALA B CA 1
ATOM 1223 C C . ALA B 1 38 ? -0.686 3.654 7.773 1 97.5 38 ALA B C 1
ATOM 1225 O O . ALA B 1 38 ? -0.945 4.176 6.688 1 97.5 38 ALA B O 1
ATOM 1226 N N . ILE B 1 39 ? -0.813 2.375 7.957 1 98.38 39 ILE B N 1
ATOM 1227 C CA . ILE B 1 39 ? -1.286 1.412 6.969 1 98.38 39 ILE B CA 1
ATOM 1228 C C . ILE B 1 39 ? -2.32 0.485 7.609 1 98.38 39 ILE B C 1
ATOM 1230 O O . ILE B 1 39 ? -2.18 0.093 8.766 1 98.38 39 ILE B O 1
ATOM 1234 N N . ALA B 1 40 ? -3.291 0.148 6.859 1 98.56 40 ALA B N 1
ATOM 1235 C CA . ALA B 1 40 ? -4.273 -0.835 7.312 1 98.56 40 ALA B CA 1
ATOM 1236 C C . ALA B 1 40 ? -4.52 -1.895 6.242 1 98.56 40 ALA B C 1
ATOM 1238 O O . ALA B 1 40 ? -4.547 -1.587 5.051 1 98.56 40 ALA B O 1
ATOM 1239 N N . LEU B 1 41 ? -4.668 -3.084 6.688 1 98.62 41 LEU B N 1
ATOM 1240 C CA . LEU B 1 41 ? -5.105 -4.199 5.852 1 98.62 41 LEU B CA 1
ATOM 1241 C C . LEU B 1 41 ? -6.516 -4.641 6.234 1 98.62 41 LEU B C 1
ATOM 1243 O O . LEU B 1 41 ? -6.754 -5.062 7.367 1 98.62 41 LEU B O 1
ATOM 1247 N N . GLY B 1 42 ? -7.418 -4.504 5.336 1 98.38 42 GLY B N 1
ATOM 1248 C CA . GLY B 1 42 ? -8.781 -4.984 5.523 1 98.38 42 GLY B CA 1
ATOM 1249 C C . GLY B 1 42 ? -9.062 -6.27 4.773 1 98.38 42 GLY B C 1
ATOM 1250 O O . GLY B 1 42 ? -8.844 -6.348 3.561 1 98.38 42 GLY B O 1
ATOM 1251 N N . ILE B 1 43 ? -9.602 -7.227 5.449 1 97.94 43 ILE B N 1
ATOM 1252 C CA . ILE B 1 43 ? -9.969 -8.516 4.863 1 97.94 43 ILE B CA 1
ATOM 1253 C C . ILE B 1 43 ? -11.469 -8.75 5.023 1 97.94 43 ILE B C 1
ATOM 1255 O O . ILE B 1 43 ? -11.984 -8.742 6.145 1 97.94 43 ILE B O 1
ATOM 1259 N N . PRO B 1 44 ? -12.102 -8.914 3.871 1 97.12 44 PRO B N 1
ATOM 1260 C CA . PRO B 1 44 ? -13.539 -9.172 3.986 1 97.12 44 PRO B CA 1
ATOM 1261 C C . PRO B 1 44 ? -13.844 -10.539 4.605 1 97.12 44 PRO B C 1
ATOM 1263 O O . PRO B 1 44 ? -13.086 -11.492 4.402 1 97.12 44 PRO B O 1
ATOM 1266 N N . ARG B 1 45 ? -14.883 -10.578 5.301 1 95.5 45 ARG B N 1
ATOM 1267 C CA . ARG B 1 45 ? -15.359 -11.812 5.918 1 95.5 45 ARG B CA 1
ATOM 1268 C C . ARG B 1 45 ? -16.859 -11.75 6.168 1 95.5 45 ARG B C 1
ATOM 1270 O O . ARG B 1 45 ? -17.453 -10.664 6.195 1 95.5 45 ARG B O 1
ATOM 1277 N N . PRO B 1 46 ? -17.469 -12.938 6.277 1 93.81 46 PRO B N 1
ATOM 1278 C CA . PRO B 1 46 ? -18.875 -12.891 6.668 1 93.81 46 PRO B CA 1
ATOM 1279 C C . PRO B 1 46 ? -19.094 -12.172 8 1 93.81 46 PRO B C 1
ATOM 1281 O O . PRO B 1 46 ? -18.266 -12.297 8.914 1 93.81 46 PRO B O 1
ATOM 1284 N N . SER B 1 47 ? -20.219 -11.516 8.086 1 93.12 47 SER B N 1
ATOM 1285 C CA . SER B 1 47 ? -20.562 -10.82 9.328 1 93.12 47 SER B CA 1
ATOM 1286 C C . SER B 1 47 ? -20.906 -11.805 10.438 1 93.12 47 SER B C 1
ATOM 1288 O O . SER B 1 47 ? -21.547 -12.828 10.188 1 93.12 47 SER B O 1
ATOM 1290 N N . LEU B 1 48 ? -20.469 -11.484 11.594 1 91.25 48 LEU B N 1
ATOM 1291 C CA . LEU B 1 48 ? -20.781 -12.328 12.75 1 91.25 48 LEU B CA 1
ATOM 1292 C C . LEU B 1 48 ? -22.25 -12.258 13.102 1 91.25 48 LEU B C 1
ATOM 1294 O O . LEU B 1 48 ? -22.812 -13.211 13.656 1 91.25 48 LEU B O 1
ATOM 1298 N N . GLU B 1 49 ? -22.875 -11.133 12.766 1 91.25 49 GLU B N 1
ATOM 1299 C CA . GLU B 1 49 ? -24.281 -10.906 13.094 1 91.25 49 GLU B CA 1
ATOM 1300 C C . GLU B 1 49 ? -25.203 -11.562 12.07 1 91.25 49 GLU B C 1
ATOM 1302 O O . GLU B 1 49 ? -26.219 -12.133 12.43 1 91.25 49 GLU B O 1
ATOM 1307 N N . ASP B 1 50 ? -24.844 -11.469 10.859 1 91.5 50 ASP B N 1
ATOM 1308 C CA . ASP B 1 50 ? -25.609 -12.008 9.734 1 91.5 50 ASP B CA 1
ATOM 1309 C C . ASP B 1 50 ? -24.672 -12.547 8.656 1 91.5 50 ASP B C 1
ATOM 1311 O O . ASP B 1 50 ? -24.047 -11.781 7.922 1 91.5 50 ASP B O 1
ATOM 1315 N N . LYS B 1 51 ? -24.625 -13.719 8.57 1 90.38 51 LYS B N 1
ATOM 1316 C CA . LYS B 1 51 ? -23.672 -14.383 7.684 1 90.38 51 LYS B CA 1
ATOM 1317 C C . LYS B 1 51 ? -23.922 -14.016 6.227 1 90.38 51 LYS B C 1
ATOM 1319 O O . LYS B 1 51 ? -23.062 -14.227 5.371 1 90.38 51 LYS B O 1
ATOM 1324 N N . ASN B 1 52 ? -25.094 -13.484 5.879 1 91.81 52 ASN B N 1
ATOM 1325 C CA . ASN B 1 52 ? -25.406 -13.062 4.52 1 91.81 52 ASN B CA 1
ATOM 1326 C C . ASN B 1 52 ? -24.875 -11.656 4.234 1 91.81 52 ASN B C 1
ATOM 1328 O O . ASN B 1 52 ? -25.016 -11.148 3.119 1 91.81 52 ASN B O 1
ATOM 1332 N N . LYS B 1 53 ? -24.375 -11.086 5.277 1 93.75 53 LYS B N 1
ATOM 1333 C CA . LYS B 1 53 ? -23.766 -9.766 5.148 1 93.75 53 LYS B CA 1
ATOM 1334 C C . LYS B 1 53 ? -22.234 -9.852 5.23 1 93.75 53 LYS B C 1
ATOM 1336 O O . LYS B 1 53 ? -21.703 -10.789 5.82 1 93.75 53 LYS B O 1
ATOM 1341 N N . ILE B 1 54 ? -21.625 -8.93 4.547 1 95.62 54 ILE B N 1
ATOM 1342 C CA . ILE B 1 54 ? -20.156 -8.914 4.555 1 95.62 54 ILE B CA 1
ATOM 1343 C C . ILE B 1 54 ? -19.656 -7.93 5.609 1 95.62 54 ILE B C 1
ATOM 1345 O O . ILE B 1 54 ? -20.203 -6.824 5.742 1 95.62 54 ILE B O 1
ATOM 1349 N N . SER B 1 55 ? -18.719 -8.391 6.398 1 96.25 55 SER B N 1
ATOM 1350 C CA . SER B 1 55 ? -17.953 -7.555 7.316 1 96.25 55 SER B CA 1
ATOM 1351 C C . SER B 1 55 ? -16.469 -7.605 6.992 1 96.25 55 SER B C 1
ATOM 1353 O O . SER B 1 55 ? -16.078 -7.996 5.891 1 96.25 55 SER B O 1
ATOM 1355 N N . SER B 1 56 ? -15.664 -6.938 7.867 1 96.5 56 SER B N 1
ATOM 1356 C CA . SER B 1 56 ? -14.242 -6.867 7.582 1 96.5 56 SER B CA 1
ATOM 1357 C C . SER B 1 56 ? -13.414 -6.938 8.859 1 96.5 56 SER B C 1
ATOM 1359 O O . SER B 1 56 ? -13.812 -6.402 9.898 1 96.5 56 SER B O 1
ATOM 1361 N N . SER B 1 57 ? -12.305 -7.691 8.883 1 97.25 57 SER B N 1
ATOM 1362 C CA . SER B 1 57 ? -11.258 -7.605 9.898 1 97.25 57 SER B CA 1
ATOM 1363 C C . SER B 1 57 ? -10.102 -6.73 9.43 1 97.25 57 SER B C 1
ATOM 1365 O O . SER B 1 57 ? -9.672 -6.82 8.273 1 97.25 57 SER B O 1
ATOM 1367 N N . VAL B 1 58 ? -9.672 -5.887 10.32 1 97.94 58 VAL B N 1
ATOM 1368 C CA . VAL B 1 58 ? -8.656 -4.918 9.922 1 97.94 58 VAL B CA 1
ATOM 1369 C C . VAL B 1 58 ? -7.43 -5.055 10.812 1 97.94 58 VAL B C 1
ATOM 1371 O O . VAL B 1 58 ? -7.551 -5.215 12.031 1 97.94 58 VAL B O 1
ATOM 1374 N N . SER B 1 59 ? -6.25 -5.066 10.258 1 98.31 59 SER B N 1
ATOM 1375 C CA . SER B 1 59 ? -4.965 -5.012 10.945 1 98.31 59 SER B CA 1
ATOM 1376 C C . SER B 1 59 ? -4.219 -3.725 10.625 1 98.31 59 SER B C 1
ATOM 1378 O O . SER B 1 59 ? -4.301 -3.219 9.5 1 98.31 59 SER B O 1
ATOM 1380 N N . LEU B 1 60 ? -3.447 -3.199 11.672 1 97.44 60 LEU B N 1
ATOM 1381 C CA . LEU B 1 60 ? -2.863 -1.87 11.523 1 97.44 60 LEU B CA 1
ATOM 1382 C C . LEU B 1 60 ? -1.351 -1.917 11.711 1 97.44 60 LEU B C 1
ATOM 1384 O O . LEU B 1 60 ? -0.846 -2.678 12.539 1 97.44 60 LEU B O 1
ATOM 1388 N N . LEU B 1 61 ? -0.62 -1.109 10.906 1 97.38 61 LEU B N 1
ATOM 1389 C CA . LEU B 1 61 ? 0.747 -0.665 11.156 1 97.38 61 LEU B CA 1
ATOM 1390 C C . LEU B 1 61 ? 0.815 0.855 11.258 1 97.38 61 LEU B C 1
ATOM 1392 O O . LEU B 1 61 ? 0.604 1.554 10.258 1 97.38 61 LEU B O 1
ATOM 1396 N N . THR B 1 62 ? 1.114 1.313 12.43 1 95.38 62 THR B N 1
ATOM 1397 C CA . THR B 1 62 ? 1.135 2.754 12.656 1 95.38 62 THR B CA 1
ATOM 1398 C C . THR B 1 62 ? 2.551 3.232 12.969 1 95.38 62 THR B C 1
ATOM 1400 O O . THR B 1 62 ? 3.258 2.617 13.773 1 95.38 62 THR B O 1
ATOM 1403 N N . ILE B 1 63 ? 2.969 4.234 12.273 1 94 63 ILE B N 1
ATOM 1404 C CA . ILE B 1 63 ? 4.258 4.836 12.594 1 94 63 ILE B CA 1
ATOM 1405 C C . ILE B 1 63 ? 4.125 5.711 13.844 1 94 63 ILE B C 1
ATOM 1407 O O . ILE B 1 63 ? 3.18 6.496 13.961 1 94 63 ILE B O 1
ATOM 1411 N N . THR B 1 64 ? 5.047 5.641 14.766 1 89.19 64 THR B N 1
ATOM 1412 C CA . THR B 1 64 ? 5 6.363 16.031 1 89.19 64 THR B CA 1
ATOM 1413 C C . THR B 1 64 ? 4.812 7.859 15.797 1 89.19 64 THR B C 1
ATOM 1415 O O . THR B 1 64 ? 5.488 8.445 14.953 1 89.19 64 THR B O 1
ATOM 1418 N N . GLY B 1 65 ? 3.879 8.391 16.484 1 88.44 65 GLY B N 1
ATOM 1419 C CA . GLY B 1 65 ? 3.648 9.828 16.406 1 88.44 65 GLY B CA 1
ATOM 1420 C C . GLY B 1 65 ? 2.615 10.211 15.367 1 88.44 65 GLY B C 1
ATOM 1421 O O . GLY B 1 65 ? 2.201 11.367 15.289 1 88.44 65 GLY B O 1
ATOM 1422 N N . HIS B 1 66 ? 2.244 9.273 14.594 1 88.31 66 HIS B N 1
ATOM 1423 C CA . HIS B 1 66 ? 1.238 9.555 13.578 1 88.31 66 HIS B CA 1
ATOM 1424 C C . HIS B 1 66 ? -0.152 9.141 14.055 1 88.31 66 HIS B C 1
ATOM 1426 O O . HIS B 1 66 ? -0.298 8.172 14.797 1 88.31 66 HIS B O 1
ATOM 1432 N N . LYS B 1 67 ? -1.137 9.852 13.586 1 84.06 67 LYS B N 1
ATOM 1433 C CA . LYS B 1 67 ? -2.498 9.617 14.055 1 84.06 67 LYS B CA 1
ATOM 1434 C C . LYS B 1 67 ? -3.412 9.188 12.914 1 84.06 67 LYS B C 1
ATOM 1436 O O . LYS B 1 67 ? -4.637 9.227 13.047 1 84.06 67 LYS B O 1
ATOM 1441 N N . GLU B 1 68 ? -2.857 8.805 11.852 1 92.31 68 GLU B N 1
ATOM 1442 C CA . GLU B 1 68 ? -3.658 8.422 10.688 1 92.31 68 GLU B CA 1
ATOM 1443 C C . GLU B 1 68 ? -4.215 7.008 10.844 1 92.31 68 GLU B C 1
ATOM 1445 O O . GLU B 1 68 ? -4.973 6.539 9.992 1 92.31 68 GLU B O 1
ATOM 1450 N N . ASP B 1 69 ? -3.908 6.348 11.922 1 93.38 69 ASP B N 1
ATOM 1451 C CA . ASP B 1 69 ? -4.379 4.984 12.141 1 93.38 69 ASP B CA 1
ATOM 1452 C C . ASP B 1 69 ? -5.902 4.93 12.18 1 93.38 69 ASP B C 1
ATOM 1454 O O . ASP B 1 69 ? -6.508 3.977 11.68 1 93.38 69 ASP B O 1
ATOM 1458 N N . VAL B 1 70 ? -6.488 5.965 12.75 1 92.88 70 VAL B N 1
ATOM 1459 C CA . VAL B 1 70 ? -7.945 6 12.836 1 92.88 70 VAL B CA 1
ATOM 1460 C C . VAL B 1 70 ? -8.539 6.098 11.438 1 92.88 70 VAL B C 1
ATOM 1462 O O . VAL B 1 70 ? -9.539 5.445 11.133 1 92.88 70 VAL B O 1
ATOM 1465 N N . ILE B 1 71 ? -7.914 6.863 10.578 1 94.62 71 ILE B N 1
ATOM 1466 C CA . ILE B 1 71 ? -8.391 7.086 9.219 1 94.62 71 ILE B CA 1
ATOM 1467 C C . ILE B 1 71 ? -8.273 5.793 8.414 1 94.62 71 ILE B C 1
ATOM 1469 O O . ILE B 1 71 ? -9.242 5.336 7.805 1 94.62 71 ILE B O 1
ATOM 1473 N N . VAL B 1 72 ? -7.105 5.23 8.422 1 97.19 72 VAL B N 1
ATOM 1474 C CA . VAL B 1 72 ? -6.875 4.07 7.566 1 97.19 72 VAL B CA 1
ATOM 1475 C C . VAL B 1 72 ? -7.707 2.891 8.062 1 97.19 72 VAL B C 1
ATOM 1477 O O . VAL B 1 72 ? -8.18 2.076 7.262 1 97.19 72 VAL B O 1
ATOM 1480 N N . GLN B 1 73 ? -7.863 2.723 9.383 1 97.5 73 GLN B N 1
ATOM 1481 C CA . GLN B 1 73 ? -8.68 1.643 9.922 1 97.5 73 GLN B CA 1
ATOM 1482 C C . GLN B 1 73 ? -10.109 1.726 9.414 1 97.5 73 GLN B C 1
ATOM 1484 O O . GLN B 1 73 ? -10.656 0.736 8.922 1 97.5 73 GLN B O 1
ATOM 1489 N N . ARG B 1 74 ? -10.648 2.865 9.531 1 97 74 ARG B N 1
ATOM 1490 C CA . ARG B 1 74 ? -12.023 3.074 9.086 1 97 74 ARG B CA 1
ATOM 1491 C C . ARG B 1 74 ? -12.172 2.807 7.594 1 97 74 ARG B C 1
ATOM 1493 O O . ARG B 1 74 ? -13.094 2.111 7.168 1 97 74 ARG B O 1
ATOM 1500 N N . LEU B 1 75 ? -11.289 3.342 6.809 1 97.69 75 LEU B N 1
ATOM 1501 C CA . LEU B 1 75 ? -11.406 3.244 5.359 1 97.69 75 LEU B CA 1
ATOM 1502 C C . LEU B 1 75 ? -11.195 1.809 4.891 1 97.69 75 LEU B C 1
ATOM 1504 O O . LEU B 1 75 ? -11.898 1.331 4 1 97.69 75 LEU B O 1
ATOM 1508 N N . ALA B 1 76 ? -10.195 1.159 5.445 1 98.25 76 ALA B N 1
ATOM 1509 C CA . ALA B 1 76 ? -9.969 -0.238 5.086 1 98.25 76 ALA B CA 1
ATOM 1510 C C . ALA B 1 76 ? -11.211 -1.086 5.379 1 98.25 76 ALA B C 1
ATOM 1512 O O . ALA B 1 76 ? -11.57 -1.954 4.582 1 98.25 76 ALA B O 1
ATOM 1513 N N . LYS B 1 77 ? -11.797 -0.849 6.547 1 97.88 77 LYS B N 1
ATOM 1514 C CA . LYS B 1 77 ? -13.008 -1.573 6.926 1 97.88 77 LYS B CA 1
ATOM 1515 C C . LYS B 1 77 ? -14.133 -1.336 5.918 1 97.88 77 LYS B C 1
ATOM 1517 O O . LYS B 1 77 ? -14.727 -2.287 5.406 1 97.88 77 LYS B O 1
ATOM 1522 N N . VAL B 1 78 ? -14.383 -0.103 5.602 1 97.38 78 VAL B N 1
ATOM 1523 C CA . VAL B 1 78 ? -15.484 0.281 4.734 1 97.38 78 VAL B CA 1
ATOM 1524 C C . VAL B 1 78 ? -15.242 -0.245 3.322 1 97.38 78 VAL B C 1
ATOM 1526 O O . VAL B 1 78 ? -16.141 -0.84 2.711 1 97.38 78 VAL B O 1
ATOM 1529 N N . LEU B 1 79 ? -14.094 -0.069 2.803 1 97.88 79 LEU B N 1
ATOM 1530 C CA . LEU B 1 79 ? -13.797 -0.45 1.427 1 97.88 79 LEU B CA 1
ATOM 1531 C C . LEU B 1 79 ? -13.805 -1.967 1.268 1 97.88 79 LEU B C 1
ATOM 1533 O O . LEU B 1 79 ? -14.398 -2.49 0.321 1 97.88 79 LEU B O 1
ATOM 1537 N N . SER B 1 80 ? -13.125 -2.635 2.178 1 97.94 80 SER B N 1
ATOM 1538 C CA . SER B 1 80 ? -13.078 -4.09 2.088 1 97.94 80 SER B CA 1
ATOM 1539 C C . SER B 1 80 ? -14.477 -4.695 2.18 1 97.94 80 SER B C 1
ATOM 1541 O O . SER B 1 80 ? -14.805 -5.617 1.432 1 97.94 80 SER B O 1
ATOM 1543 N N . LYS B 1 81 ? -15.25 -4.18 3.105 1 97.31 81 LYS B N 1
ATOM 1544 C CA . LYS B 1 81 ? -16.625 -4.641 3.273 1 97.31 81 LYS B CA 1
ATOM 1545 C C . LYS B 1 81 ? -17.453 -4.402 2.01 1 97.31 81 LYS B C 1
ATOM 1547 O O . LYS B 1 81 ? -18.109 -5.312 1.514 1 97.31 81 LYS B O 1
ATOM 1552 N N . ASN B 1 82 ? -17.391 -3.24 1.446 1 96.56 82 ASN B N 1
ATOM 1553 C CA . ASN B 1 82 ? -18.219 -2.85 0.318 1 96.56 82 ASN B CA 1
ATOM 1554 C C . ASN B 1 82 ? -17.812 -3.562 -0.965 1 96.56 82 ASN B C 1
ATOM 1556 O O . ASN B 1 82 ? -18.656 -3.881 -1.807 1 96.56 82 ASN B O 1
ATOM 1560 N N . LEU B 1 83 ? -16.531 -3.777 -1.097 1 95.56 83 LEU B N 1
ATOM 1561 C CA . LEU B 1 83 ? -16.031 -4.348 -2.34 1 95.56 83 LEU B CA 1
ATOM 1562 C C . LEU B 1 83 ? -15.906 -5.863 -2.236 1 95.56 83 LEU B C 1
ATOM 1564 O O . LEU B 1 83 ? -15.719 -6.547 -3.246 1 95.56 83 LEU B O 1
ATOM 1568 N N . ASN B 1 84 ? -16.078 -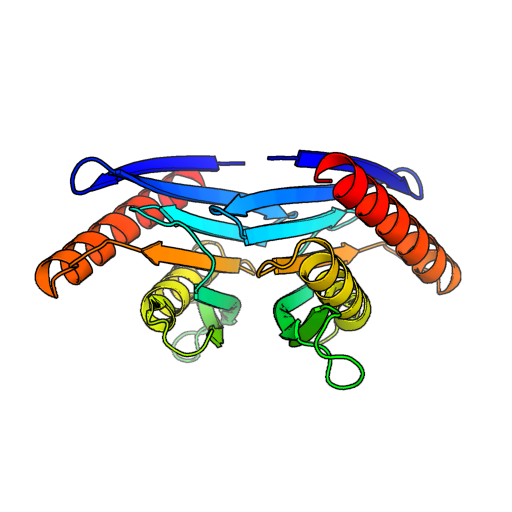6.371 -1.011 1 96.44 84 ASN B N 1
ATOM 1569 C CA . ASN B 1 84 ? -15.859 -7.789 -0.738 1 96.44 84 ASN B CA 1
ATOM 1570 C C . ASN B 1 84 ? -14.523 -8.273 -1.297 1 96.44 84 ASN B C 1
ATOM 1572 O O . ASN B 1 84 ? -14.469 -9.266 -2.02 1 96.44 84 ASN B O 1
ATOM 1576 N N . SER B 1 85 ? -13.516 -7.477 -0.967 1 96.81 85 SER B N 1
ATOM 1577 C CA . SER B 1 85 ? -12.156 -7.754 -1.417 1 96.81 85 SER B CA 1
ATOM 1578 C C . SER B 1 85 ? -11.133 -7.285 -0.393 1 96.81 85 SER B C 1
ATOM 1580 O O . SER B 1 85 ? -11.453 -6.512 0.509 1 96.81 85 SER B O 1
ATOM 1582 N N . THR B 1 86 ? -9.945 -7.875 -0.452 1 97.75 86 THR B N 1
ATOM 1583 C CA . THR B 1 86 ? -8.859 -7.402 0.394 1 97.75 86 THR B CA 1
ATOM 1584 C C . THR B 1 86 ? -8.43 -5.992 -0.006 1 97.75 86 THR B C 1
ATOM 1586 O O . THR B 1 86 ? -8.297 -5.691 -1.194 1 97.75 86 THR B O 1
ATOM 1589 N N . VAL B 1 87 ? -8.305 -5.156 0.954 1 98.44 87 VAL B N 1
ATOM 1590 C CA . VAL B 1 87 ? -7.945 -3.766 0.683 1 98.44 87 VAL B CA 1
ATOM 1591 C C . VAL B 1 87 ? -6.793 -3.34 1.594 1 98.44 87 VAL B C 1
ATOM 1593 O O . VAL B 1 87 ? -6.793 -3.65 2.787 1 98.44 87 VAL B O 1
ATOM 1596 N N . VAL B 1 88 ? -5.777 -2.703 1.052 1 98.75 88 VAL B N 1
ATOM 1597 C CA . VAL B 1 88 ? -4.746 -2.014 1.815 1 98.75 88 VAL B CA 1
ATOM 1598 C C . VAL B 1 88 ? -4.926 -0.502 1.683 1 98.75 88 VAL B C 1
ATOM 1600 O O . VAL B 1 88 ? -5.152 0.008 0.583 1 98.75 88 VAL B O 1
ATOM 1603 N N . VAL B 1 89 ? -4.871 0.212 2.758 1 98.69 89 VAL B N 1
ATOM 1604 C CA . VAL B 1 89 ? -4.938 1.67 2.742 1 98.69 89 VAL B CA 1
ATOM 1605 C C . VAL B 1 89 ? -3.695 2.25 3.414 1 98.69 89 VAL B C 1
ATOM 1607 O O . VAL B 1 89 ? -3.355 1.873 4.539 1 98.69 89 VAL B O 1
ATOM 1610 N N . SER B 1 90 ? -3.002 3.066 2.762 1 98.56 90 SER B N 1
ATOM 1611 C CA . SER B 1 90 ? -1.912 3.873 3.303 1 98.56 90 SER B CA 1
ATOM 1612 C C . SER B 1 90 ? -2.271 5.355 3.305 1 98.56 90 SER B C 1
ATOM 1614 O O . SER B 1 90 ? -2.826 5.867 2.33 1 98.56 90 SER B O 1
ATOM 1616 N N . CYS B 1 91 ? -1.941 5.969 4.41 1 97.88 91 CYS B N 1
ATOM 1617 C CA . CYS B 1 91 ? -2.316 7.375 4.508 1 97.88 91 CYS B CA 1
ATOM 1618 C C . CYS B 1 91 ? -1.229 8.18 5.207 1 97.88 91 CYS B C 1
ATOM 1620 O O . CYS B 1 91 ? -0.625 7.711 6.172 1 97.88 91 CYS B O 1
ATOM 1622 N N . GLY B 1 92 ? -1.012 9.359 4.746 1 95.25 92 GLY B N 1
ATOM 1623 C CA . GLY B 1 92 ? -0.167 10.367 5.375 1 95.25 92 GLY B CA 1
ATOM 1624 C C . GLY B 1 92 ? -0.519 11.781 4.957 1 95.25 92 GLY B C 1
ATOM 1625 O O . GLY B 1 92 ? -0.2 12.203 3.846 1 95.25 92 GLY B O 1
ATOM 1626 N N . ILE B 1 93 ? -1.145 12.492 5.785 1 94 93 ILE B N 1
ATOM 1627 C CA . ILE B 1 93 ? -1.536 13.883 5.562 1 94 93 ILE B CA 1
ATOM 1628 C C . ILE B 1 93 ? -0.91 14.773 6.633 1 94 93 ILE B C 1
ATOM 1630 O O . ILE B 1 93 ? -1.004 14.477 7.828 1 94 93 ILE B O 1
ATOM 1634 N N . HIS B 1 94 ? -0.169 15.773 6.195 1 91.56 94 HIS B N 1
ATOM 1635 C CA . HIS B 1 94 ? 0.502 16.656 7.141 1 91.56 94 HIS B CA 1
ATOM 1636 C C . HIS B 1 94 ? 0.216 18.125 6.82 1 91.56 94 HIS B C 1
ATOM 1638 O O . HIS B 1 94 ? 0.376 18.562 5.676 1 91.56 94 HIS B O 1
ATOM 1644 N N . TYR B 1 95 ? -0.284 18.844 7.75 1 91.38 95 TYR B N 1
ATOM 1645 C CA . TYR B 1 95 ? -0.443 20.281 7.676 1 91.38 95 TYR B CA 1
ATOM 1646 C C . TYR B 1 95 ? 0.276 20.969 8.836 1 91.38 95 TYR B C 1
ATOM 1648 O O . TYR B 1 95 ? 0.118 20.578 9.992 1 91.38 95 TYR B O 1
ATOM 1656 N N . ASP B 1 96 ? 0.967 21.984 8.398 1 91.12 96 ASP B N 1
ATOM 1657 C CA . ASP B 1 96 ? 1.593 22.797 9.445 1 91.12 96 ASP B CA 1
ATOM 1658 C C . ASP B 1 96 ? 0.542 23.516 10.289 1 91.12 96 ASP B C 1
ATOM 1660 O O . ASP B 1 96 ? -0.43 24.047 9.75 1 91.12 96 ASP B O 1
ATOM 1664 N N . ASN B 1 97 ? 0.643 23.547 11.578 1 91.62 97 ASN B N 1
ATOM 1665 C CA . ASN B 1 97 ? -0.241 24.266 12.5 1 91.62 97 ASN B CA 1
ATOM 1666 C C . ASN B 1 97 ? -1.684 23.781 12.375 1 91.62 97 ASN B C 1
ATOM 1668 O O . ASN B 1 97 ? -2.611 24.594 12.328 1 91.62 97 ASN B O 1
ATOM 1672 N N . ILE B 1 98 ? -1.831 22.609 12.133 1 89.19 98 ILE B N 1
ATOM 1673 C CA . ILE B 1 98 ? -3.145 22 11.961 1 89.19 98 ILE B CA 1
ATOM 1674 C C . ILE B 1 98 ? -3.932 22.094 13.266 1 89.19 98 ILE B C 1
ATOM 1676 O O . ILE B 1 98 ? -3.367 21.938 14.352 1 89.19 98 ILE B O 1
ATOM 1680 N N . THR B 1 99 ? -5.27 22.391 13.109 1 93 99 THR B N 1
ATOM 1681 C CA . THR B 1 99 ? -6.152 22.469 14.266 1 93 99 THR B CA 1
ATOM 1682 C C . THR B 1 99 ? -7.039 21.234 14.359 1 93 99 THR B C 1
ATOM 1684 O O . THR B 1 99 ? -7.098 20.438 13.422 1 93 99 THR B O 1
ATOM 1687 N N . LEU B 1 100 ? -7.691 21.016 15.492 1 92.69 100 LEU B N 1
ATOM 1688 C CA . LEU B 1 100 ? -8.633 19.906 15.656 1 92.69 100 LEU B CA 1
ATOM 1689 C C . LEU B 1 100 ? -9.781 20.031 14.656 1 92.69 100 LEU B C 1
ATOM 1691 O O . LEU B 1 100 ? -10.25 19.016 14.125 1 92.69 100 LEU B O 1
ATOM 1695 N N . GLU B 1 101 ? -10.164 21.25 14.461 1 95.19 101 GLU B N 1
ATOM 1696 C CA . GLU B 1 101 ? -11.211 21.5 13.469 1 95.19 101 GLU B CA 1
ATOM 1697 C C . GLU B 1 101 ? -10.758 21.094 12.07 1 95.19 101 GLU B C 1
ATOM 1699 O O . GLU B 1 101 ? -11.547 20.547 11.297 1 95.19 101 GLU B O 1
ATOM 1704 N N . ASP B 1 102 ? -9.547 21.375 11.789 1 94.12 102 ASP B N 1
ATOM 1705 C CA . ASP B 1 102 ? -8.984 20.984 10.5 1 94.12 102 ASP B CA 1
ATOM 1706 C C . ASP B 1 102 ? -8.992 19.469 10.336 1 94.12 102 ASP B C 1
ATOM 1708 O O . ASP B 1 102 ? -9.305 18.953 9.266 1 94.12 102 ASP B O 1
ATOM 1712 N N . ILE B 1 103 ? -8.641 18.766 11.406 1 92.25 103 ILE B N 1
ATOM 1713 C CA . ILE B 1 103 ? -8.586 17.312 11.383 1 92.25 103 ILE B CA 1
ATOM 1714 C C . ILE B 1 103 ? -9.961 16.734 11.07 1 92.25 103 ILE B C 1
ATOM 1716 O O . ILE B 1 103 ? -10.102 15.836 10.242 1 92.25 103 ILE B O 1
ATOM 1720 N N . GLU B 1 104 ? -10.93 17.25 11.68 1 93.94 104 GLU B N 1
ATOM 1721 C CA . GLU B 1 104 ? -12.297 16.812 11.438 1 93.94 104 GLU B CA 1
ATOM 1722 C C . GLU B 1 104 ? -12.711 17.078 9.992 1 93.94 104 GLU B C 1
ATOM 1724 O O . GLU B 1 104 ? -13.344 16.219 9.359 1 93.94 104 GLU B O 1
ATOM 1729 N N . ALA B 1 105 ? -12.367 18.25 9.531 1 95.88 105 ALA B N 1
ATOM 1730 C CA . ALA B 1 105 ? -12.695 18.609 8.156 1 95.88 105 ALA B CA 1
ATOM 1731 C C . ALA B 1 105 ? -11.992 17.688 7.164 1 95.88 105 ALA B C 1
ATOM 1733 O O . ALA B 1 105 ? -12.578 17.281 6.164 1 95.88 105 ALA B O 1
ATOM 1734 N N . ILE B 1 106 ? -10.789 17.391 7.441 1 95 106 ILE B N 1
ATOM 1735 C CA . ILE B 1 106 ? -10.016 16.5 6.586 1 95 106 ILE B CA 1
ATOM 1736 C C . ILE B 1 106 ? -10.633 15.102 6.59 1 95 106 ILE B C 1
ATOM 1738 O O . ILE B 1 106 ? -10.758 14.469 5.539 1 95 106 ILE B O 1
ATOM 1742 N N . ASN B 1 107 ? -10.984 14.664 7.777 1 94.44 107 ASN B N 1
ATOM 1743 C CA . ASN B 1 107 ? -11.641 13.367 7.879 1 94.44 107 ASN B CA 1
ATOM 1744 C C . ASN B 1 107 ? -12.898 13.305 7.02 1 94.44 107 ASN B C 1
ATOM 1746 O O . ASN B 1 107 ? -13.156 12.297 6.355 1 94.44 107 ASN B O 1
ATOM 1750 N N . LEU B 1 108 ? -13.656 14.312 7.055 1 96.31 108 LEU B N 1
ATOM 1751 C CA . LE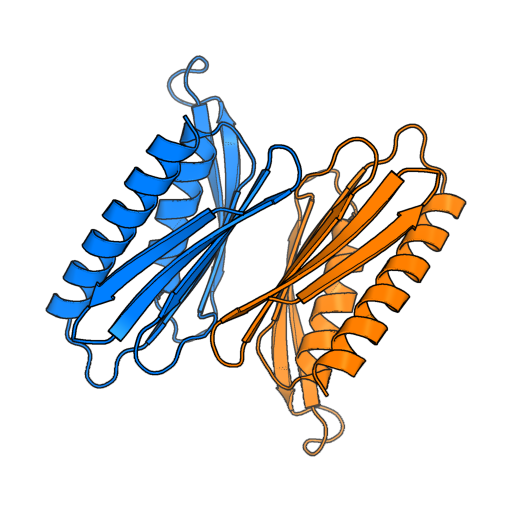U B 1 108 ? -14.867 14.383 6.242 1 96.31 108 LEU B CA 1
ATOM 1752 C C . LEU B 1 108 ? -14.523 14.375 4.758 1 96.31 108 LEU B C 1
ATOM 1754 O O . LEU B 1 108 ? -15.195 13.711 3.965 1 96.31 108 LEU B O 1
ATOM 1758 N N . LEU B 1 109 ? -13.539 15.133 4.449 1 97.31 109 LEU B N 1
ATOM 1759 C CA . LEU B 1 109 ? -13.102 15.211 3.062 1 97.31 109 LEU B CA 1
ATOM 1760 C C . LEU B 1 109 ? -12.648 13.844 2.557 1 97.31 109 LEU B C 1
ATOM 1762 O O . LEU B 1 109 ? -13.008 13.438 1.447 1 97.31 109 LEU B O 1
ATOM 1766 N N . ILE B 1 110 ? -11.938 13.141 3.352 1 97 110 ILE B N 1
ATOM 1767 C CA . ILE B 1 110 ? -11.445 11.812 2.99 1 97 110 ILE B CA 1
ATOM 1768 C C . ILE B 1 110 ? -12.625 10.859 2.84 1 97 110 ILE B C 1
ATOM 1770 O O . ILE B 1 110 ? -12.641 10.016 1.938 1 97 110 ILE B O 1
ATOM 1774 N N . SER B 1 111 ? -13.562 10.953 3.719 1 96.5 111 SER B N 1
ATOM 1775 C CA . SER B 1 111 ? -14.773 10.148 3.607 1 96.5 111 SER B CA 1
ATOM 1776 C C . SER B 1 111 ? -15.477 10.383 2.275 1 96.5 111 SER B C 1
ATOM 1778 O O . SER B 1 111 ? -15.93 9.438 1.63 1 96.5 111 SER B O 1
ATOM 1780 N N . ASP B 1 112 ? -15.516 11.594 1.877 1 97.81 112 ASP B N 1
ATOM 1781 C CA . ASP B 1 112 ? -16.109 11.938 0.593 1 97.81 112 ASP B CA 1
ATOM 1782 C C . ASP B 1 112 ? -15.344 11.305 -0.562 1 97.81 112 ASP B C 1
ATOM 1784 O O . ASP B 1 112 ? -15.945 10.781 -1.504 1 97.81 112 ASP B O 1
ATOM 1788 N N . LEU B 1 113 ? -14.062 11.438 -0.528 1 97.94 113 LEU B N 1
ATOM 1789 C CA . LEU B 1 113 ? -13.219 10.82 -1.543 1 97.94 113 LEU B CA 1
ATOM 1790 C C . LEU B 1 113 ? -13.469 9.312 -1.608 1 97.94 113 LEU B C 1
ATOM 1792 O O . LEU B 1 113 ? -13.547 8.742 -2.697 1 97.94 113 LEU B O 1
ATOM 1796 N N . THR B 1 114 ? -13.57 8.727 -0.46 1 97.25 114 THR B N 1
ATOM 1797 C CA . THR B 1 114 ? -13.781 7.285 -0.369 1 97.25 114 THR B CA 1
ATOM 1798 C C . THR B 1 114 ? -15.133 6.898 -0.969 1 97.25 114 THR B C 1
ATOM 1800 O O . THR B 1 114 ? -15.227 5.914 -1.705 1 97.25 114 THR B O 1
ATOM 1803 N N . ASP B 1 115 ? -16.141 7.656 -0.644 1 97.19 115 ASP B N 1
ATOM 1804 C CA . ASP B 1 115 ? -17.469 7.406 -1.197 1 97.19 115 ASP B CA 1
ATOM 1805 C C . ASP B 1 115 ? -17.453 7.527 -2.719 1 97.19 115 ASP B C 1
ATOM 1807 O O . ASP B 1 115 ? -18.094 6.734 -3.414 1 97.19 115 ASP B O 1
ATOM 1811 N N . GLU B 1 116 ? -16.797 8.523 -3.174 1 97.94 116 GLU B N 1
ATOM 1812 C CA . GLU B 1 116 ? -16.656 8.688 -4.617 1 97.94 116 GLU B CA 1
ATOM 1813 C C . GLU B 1 116 ? -15.961 7.484 -5.246 1 97.94 116 GLU B C 1
ATOM 1815 O O . GLU B 1 116 ? -16.359 7.016 -6.316 1 97.94 116 GLU B O 1
ATOM 1820 N N . LEU B 1 117 ? -14.906 7.027 -4.602 1 97.62 117 LEU B N 1
ATOM 1821 C CA . LEU B 1 117 ? -14.203 5.844 -5.086 1 97.62 117 LEU B CA 1
ATOM 1822 C C . LEU B 1 117 ? -15.141 4.645 -5.164 1 97.62 117 LEU B C 1
ATOM 1824 O O . LEU B 1 117 ? -15.188 3.953 -6.18 1 97.62 117 LEU B O 1
ATOM 1828 N N . ILE B 1 118 ? -15.914 4.41 -4.105 1 96.75 118 ILE B N 1
ATOM 1829 C CA . ILE B 1 118 ? -16.828 3.281 -4.047 1 96.75 118 ILE B CA 1
ATOM 1830 C C . ILE B 1 118 ? -17.859 3.389 -5.176 1 96.75 118 ILE B C 1
ATOM 1832 O O . ILE B 1 118 ? -18.188 2.391 -5.82 1 96.75 118 ILE B O 1
ATOM 1836 N N . SER B 1 119 ? -18.297 4.594 -5.41 1 96.5 119 SER B N 1
ATOM 1837 C CA . SER B 1 119 ? -19.266 4.824 -6.473 1 96.5 119 SER B CA 1
ATOM 1838 C C . SER B 1 119 ? -18.688 4.48 -7.84 1 96.5 119 SER B C 1
ATOM 1840 O O . SER B 1 119 ? -19.391 3.967 -8.711 1 96.5 119 SER B O 1
ATOM 1842 N N . LYS B 1 120 ? -17.453 4.754 -7.996 1 96 120 LYS B N 1
ATOM 1843 C CA . LYS B 1 120 ? -16.797 4.48 -9.273 1 96 120 LYS B CA 1
ATOM 1844 C C . LYS B 1 120 ? -16.547 2.986 -9.445 1 96 120 LYS B C 1
ATOM 1846 O O . LYS B 1 120 ? -16.422 2.502 -10.578 1 96 120 LYS B O 1
ATOM 1851 N N . LEU B 1 121 ? -16.375 2.318 -8.383 1 93.19 121 LEU B N 1
ATOM 1852 C CA . LEU B 1 121 ? -16.031 0.9 -8.422 1 93.19 121 LEU B CA 1
ATOM 1853 C C . LEU B 1 121 ? -17.297 0.045 -8.5 1 93.19 121 LEU B C 1
ATOM 1855 O O . LEU B 1 121 ? -17.234 -1.129 -8.867 1 93.19 121 LEU B O 1
ATOM 1859 N N . SER B 1 122 ? -18.422 0.5 -7.906 1 80.81 122 SER B N 1
ATOM 1860 C CA . SER B 1 122 ? -19.688 -0.212 -7.961 1 80.81 122 SER B CA 1
ATOM 1861 C C . SER B 1 122 ? -20.328 -0.095 -9.344 1 80.81 122 SER B C 1
ATOM 1863 O O . SER B 1 122 ? -20.25 0.954 -9.984 1 80.81 122 SER B O 1
#

Solvent-accessible surface area (backbone atoms only — not comparable to full-atom values): 12351 Å² total; per-residue (Å²): 116,48,80,47,76,47,78,54,96,91,26,50,40,36,40,38,39,37,69,26,62,80,17,39,42,33,38,36,30,18,49,76,55,24,28,75,24,14,35,14,41,7,38,43,38,66,23,90,87,42,69,93,38,65,24,48,52,70,48,80,49,66,43,91,93,45,76,38,46,65,57,21,47,53,49,12,32,52,49,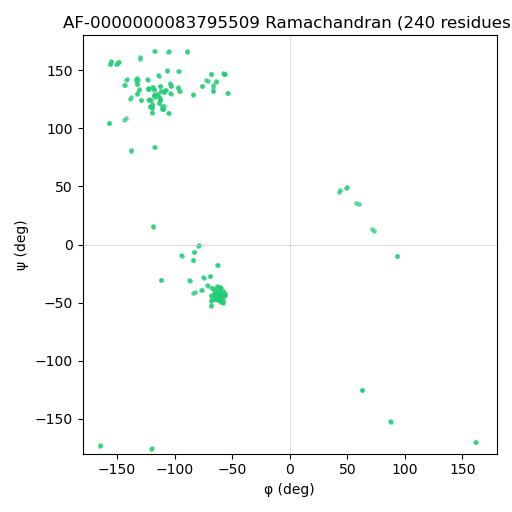5,26,75,65,66,21,45,22,37,22,36,27,14,73,28,58,82,88,67,49,73,68,51,52,53,51,48,52,51,50,51,50,51,52,50,52,52,50,51,58,69,72,100,116,48,80,46,75,46,78,54,96,92,26,49,39,35,41,37,40,38,69,27,61,79,16,39,42,34,39,36,30,18,49,77,54,26,29,77,23,14,34,13,42,8,37,44,38,65,23,92,88,42,68,91,39,66,24,49,52,72,48,79,51,65,42,88,92,46,75,38,47,64,55,21,45,52,48,12,32,52,50,5,26,75,66,66,21,45,20,36,23,37,25,13,73,30,58,82,89,65,47,73,68,51,51,54,51,48,53,52,51,51,50,49,52,49,50,51,49,50,59,70,73,98

Organism: NCBI:txid182773